Protein AF-A0A812IME9-F1 (afdb_monomer)

Secondary structure (DSSP, 8-state):
-EES-SEEEHHHHHHHH--EEETTEEEETTEEEPPPTTTB-TT-TTEEEHHHHHHHHT--EEEETTTTEEEEPPP-SS-BS-SSSBPPP-EEEBTT--EEEGGGGTT-HHHHHHHSSSS----EEEE-TTTHHHHHHHHHHH--SS-EEEETT-HHHHHHT--SSSEEEEE-TTSBEEEEEEE-PPPPPPGGGSPPP--S------HHHHHHHHHHHT----HHHHHHHHHHHHHHGGG-TTSPPHHHHHHHSPB--HHHHHHHHHHHHHHHHHHTT-HHHHHHHHHHHHHHHHHHHHS--

Organism: Symbiodinium pilosum (NCBI:txid2952)

InterPro domains:
  IPR036249 Thioredoxin-like superfamily [SSF52833] (74-179)

Solvent-accessible surface area (backbone atoms only — not comparable to full-atom values): 17128 Å² total; per-residue (Å²): 78,80,42,75,53,63,64,39,46,48,68,62,49,27,71,69,70,62,38,42,85,49,99,77,19,44,28,46,89,94,48,68,48,69,66,59,79,86,33,45,34,93,88,41,100,58,33,31,35,47,70,50,46,27,60,75,60,44,25,42,72,45,75,43,79,93,75,47,36,36,12,31,14,55,58,21,76,93,31,36,30,30,90,54,24,62,57,73,94,48,72,36,26,33,81,86,63,50,78,43,52,60,70,69,63,43,72,49,60,78,64,36,63,76,72,39,98,52,99,69,84,66,73,47,72,43,78,30,71,62,26,56,78,62,40,44,72,59,52,64,72,63,60,67,97,49,60,55,31,39,33,44,78,45,57,61,30,62,61,51,37,46,86,63,81,60,52,44,65,41,62,50,60,87,37,37,29,28,36,48,49,39,83,43,65,69,81,84,68,58,79,90,70,53,75,70,75,81,88,63,92,67,74,84,69,58,66,71,57,52,51,52,49,58,56,57,70,66,60,83,71,61,37,68,60,52,56,49,45,51,52,44,30,72,73,46,44,87,75,16,93,70,46,42,53,48,67,53,20,26,73,64,22,48,78,29,43,60,59,58,18,39,26,47,11,28,47,46,45,22,44,53,28,49,77,70,69,37,62,74,63,19,60,57,28,52,53,50,24,53,50,45,57,56,56,61,67,74,75,73,126

Radius of gyration: 21.38 Å; Cα contacts (8 Å, |Δi|>4): 451; chains: 1; bounding box: 61×43×55 Å

Nearest PDB structures (foldseek):
  4nmu-assembly2_B  TM=8.201E-01  e=1.180E-04  Bacillus anthracis
  2h1b-assembly2_B  TM=8.092E-01  e=1.254E-04  Bacillus subtilis
  3kcm-assembly1_A  TM=7.629E-01  e=1.601E-04  Geobacter metallireducens GS-15
  3gl3-assembly1_A  TM=8.084E-01  e=9.386E-04  Chlorobaculum tepidum TLS
  2ywi-assembly2_B  TM=5.483E-01  e=3.378E-03  Geobacillus kaustophilus HTA426

pLDDT: mean 78.46, std 15.58, range [27.47, 96.69]

Mean predicted aligned error: 11.71 Å

Structure (mmCIF, N/CA/C/O backbone):
data_AF-A0A812IME9-F1
#
_entry.id   AF-A0A812IME9-F1
#
loop_
_atom_site.group_PDB
_atom_site.id
_atom_site.type_symbol
_atom_site.label_atom_id
_atom_site.label_alt_id
_atom_site.label_comp_id
_atom_site.label_asym_id
_atom_site.label_entity_id
_atom_site.label_seq_id
_atom_site.pdbx_PDB_ins_code
_atom_site.Cartn_x
_atom_site.Cartn_y
_atom_site.Cartn_z
_atom_site.occupancy
_atom_site.B_iso_or_equiv
_atom_site.auth_seq_id
_atom_site.auth_comp_id
_atom_site.auth_asym_id
_atom_site.auth_atom_id
_atom_site.pdbx_PDB_model_num
ATOM 1 N N . MET A 1 1 ? -4.132 3.304 9.226 1.00 87.25 1 MET A N 1
ATOM 2 C CA . MET A 1 1 ? -5.504 3.863 9.149 1.00 87.25 1 MET A CA 1
ATOM 3 C C . MET A 1 1 ? -5.790 4.865 10.269 1.00 87.25 1 MET A C 1
ATOM 5 O O . MET A 1 1 ? -5.265 4.722 11.369 1.00 87.25 1 MET A O 1
ATOM 9 N N . LEU A 1 2 ? -6.651 5.855 10.005 1.00 90.12 2 LEU A N 1
ATOM 10 C CA . LEU A 1 2 ? -7.026 6.919 10.948 1.00 90.12 2 LEU A CA 1
ATOM 11 C C . LEU A 1 2 ? -8.545 6.967 11.192 1.00 90.12 2 LEU A C 1
ATOM 13 O O . LEU A 1 2 ? -9.329 6.944 10.232 1.00 90.12 2 LEU A O 1
ATOM 17 N N . PHE A 1 3 ? -8.928 7.119 12.462 1.00 92.56 3 PHE A N 1
ATOM 18 C CA . PHE A 1 3 ? -10.300 7.305 12.942 1.00 92.56 3 PHE A CA 1
ATOM 19 C C . PHE A 1 3 ? -10.433 8.577 13.795 1.00 92.56 3 PHE A C 1
ATOM 21 O O . PHE A 1 3 ? -9.458 9.072 14.366 1.00 92.56 3 PHE A O 1
ATOM 28 N N . LYS A 1 4 ? -11.662 9.104 13.880 1.00 92.19 4 LYS A N 1
ATOM 29 C CA . LYS A 1 4 ? -12.008 10.350 14.599 1.00 92.19 4 LYS A CA 1
ATOM 30 C C . LYS A 1 4 ? -12.869 10.124 15.851 1.00 92.19 4 LYS A C 1
ATOM 32 O O . LYS A 1 4 ? -13.409 11.075 16.408 1.00 92.19 4 LYS A O 1
ATOM 37 N N . SER A 1 5 ? -13.064 8.867 16.242 1.00 90.38 5 SER A N 1
ATOM 38 C CA . SER A 1 5 ? -13.898 8.458 17.373 1.00 90.38 5 SER A CA 1
ATOM 39 C C . SER A 1 5 ? -13.377 7.144 17.955 1.00 90.38 5 SER A C 1
ATOM 41 O O . SER A 1 5 ? -12.865 6.310 17.210 1.00 90.38 5 SER A O 1
ATOM 43 N N . ALA A 1 6 ? -13.537 6.958 19.268 1.00 89.50 6 ALA A N 1
ATOM 44 C CA . ALA A 1 6 ? -13.272 5.685 19.945 1.00 89.50 6 ALA A CA 1
ATOM 45 C C . ALA A 1 6 ? -14.324 4.615 19.615 1.00 89.50 6 ALA A C 1
ATOM 47 O O . ALA A 1 6 ? -14.014 3.430 19.641 1.00 89.50 6 ALA A O 1
ATOM 48 N N . SER A 1 7 ? -15.540 5.040 19.270 1.00 90.12 7 SER A N 1
ATOM 49 C CA . SER A 1 7 ? -16.634 4.170 18.841 1.00 90.12 7 SER A CA 1
ATOM 50 C C . SER A 1 7 ? -16.903 4.422 17.363 1.00 90.12 7 SER A C 1
ATOM 52 O O . SER A 1 7 ? -17.193 5.562 16.977 1.00 90.12 7 SER A O 1
ATOM 54 N N . VAL A 1 8 ? -16.750 3.396 16.527 1.00 91.06 8 VAL A N 1
ATOM 55 C CA . VAL A 1 8 ? -16.848 3.506 15.061 1.00 91.06 8 VAL A CA 1
ATOM 56 C C . VAL A 1 8 ? -17.862 2.515 14.514 1.00 91.06 8 VAL A C 1
ATOM 58 O O . VAL A 1 8 ? -18.129 1.482 15.127 1.00 91.06 8 VAL A O 1
ATOM 61 N N . SER A 1 9 ? -18.443 2.823 13.355 1.00 91.56 9 SER A N 1
ATOM 62 C CA . SER A 1 9 ? -19.324 1.862 12.685 1.00 91.56 9 SER A CA 1
ATOM 63 C C . SER A 1 9 ? -18.529 0.651 12.194 1.00 91.56 9 SER A C 1
ATOM 65 O O . SER A 1 9 ? -17.369 0.786 11.797 1.00 91.56 9 SER A O 1
ATOM 67 N N . ILE A 1 10 ? -19.168 -0.520 12.173 1.00 89.50 10 ILE A N 1
ATOM 68 C CA . ILE A 1 10 ? -18.577 -1.734 11.598 1.00 89.50 10 ILE A CA 1
ATOM 69 C C . ILE A 1 10 ? -18.156 -1.472 10.148 1.00 89.50 10 ILE A C 1
ATOM 71 O O . ILE A 1 10 ? -17.010 -1.726 9.804 1.00 89.50 10 ILE A O 1
ATOM 75 N N . ALA A 1 11 ? -19.026 -0.865 9.336 1.00 90.12 11 ALA A N 1
ATOM 76 C CA . ALA A 1 11 ? -18.740 -0.580 7.930 1.00 90.12 11 ALA A CA 1
ATOM 77 C C . ALA A 1 11 ? -17.480 0.285 7.734 1.00 90.12 11 ALA A C 1
ATOM 79 O O . ALA A 1 11 ? -16.645 -0.031 6.890 1.00 90.12 11 ALA A O 1
ATOM 80 N N . GLU A 1 12 ? -17.306 1.342 8.538 1.00 91.38 12 GLU A N 1
ATOM 81 C CA . GLU A 1 12 ? -16.100 2.181 8.485 1.00 91.38 12 GLU A CA 1
ATOM 82 C C . GLU A 1 12 ? -14.842 1.383 8.858 1.00 91.38 12 GLU A C 1
ATOM 84 O O . GLU A 1 12 ? -13.790 1.539 8.231 1.00 91.38 12 GLU A O 1
ATOM 89 N N . PHE A 1 13 ? -14.934 0.524 9.877 1.00 90.94 13 PHE A N 1
ATOM 90 C CA . PHE A 1 13 ? -13.819 -0.328 10.270 1.00 90.94 13 PHE A CA 1
ATOM 91 C C . PHE A 1 13 ? -13.472 -1.339 9.174 1.00 90.94 13 PHE A C 1
ATOM 93 O O . PHE A 1 13 ? -12.294 -1.510 8.860 1.00 90.94 13 PHE A O 1
ATOM 100 N N . GLU A 1 14 ? -14.466 -1.994 8.574 1.00 90.25 14 GLU A N 1
ATOM 101 C CA . GLU A 1 14 ? -14.260 -2.971 7.502 1.00 90.25 14 GLU A CA 1
ATOM 102 C C . GLU A 1 14 ? -13.611 -2.332 6.273 1.00 90.25 14 GLU A C 1
ATOM 104 O O . GLU A 1 14 ? -12.614 -2.842 5.757 1.00 90.25 14 GLU A O 1
ATOM 109 N N . GLU A 1 15 ? -14.118 -1.171 5.854 1.00 85.50 15 GLU A N 1
ATOM 110 C CA . GLU A 1 15 ? -13.595 -0.411 4.718 1.00 85.50 15 GLU A CA 1
ATOM 111 C C . GLU A 1 15 ? -12.115 -0.050 4.910 1.00 85.50 15 GLU A C 1
ATOM 113 O O . GLU A 1 15 ? -11.292 -0.252 4.013 1.00 85.50 15 GLU A O 1
ATOM 118 N N . LYS A 1 16 ? -11.756 0.455 6.096 1.00 86.19 16 LYS A N 1
ATOM 119 C CA . LYS A 1 16 ? -10.393 0.923 6.385 1.00 86.19 16 LYS A CA 1
ATOM 120 C C . LYS A 1 16 ? -9.413 -0.210 6.674 1.00 86.19 16 LYS A C 1
ATOM 122 O O . LYS A 1 16 ? -8.254 -0.115 6.281 1.00 86.19 16 LYS A O 1
ATOM 127 N N . SER A 1 17 ? -9.849 -1.258 7.370 1.00 84.56 17 SER A N 1
ATOM 128 C CA . SER A 1 17 ? -8.965 -2.327 7.862 1.00 84.56 17 SER A CA 1
ATOM 129 C C . SER A 1 17 ? -8.875 -3.536 6.922 1.00 84.56 17 SER A C 1
ATOM 131 O O . SER A 1 17 ? -7.917 -4.316 6.985 1.00 84.56 17 SER A O 1
ATOM 133 N N . GLY A 1 18 ? -9.876 -3.717 6.054 1.00 83.00 18 GLY A N 1
ATOM 134 C CA . GLY A 1 18 ? -10.043 -4.906 5.220 1.00 83.00 18 GLY A CA 1
ATOM 135 C C . GLY A 1 18 ? -10.449 -6.169 5.988 1.00 83.00 18 GLY A C 1
ATOM 136 O O . GLY A 1 18 ? -10.491 -7.243 5.389 1.00 83.00 18 GLY A O 1
ATOM 137 N N . TRP A 1 19 ? -10.714 -6.070 7.293 1.00 86.69 19 TRP A N 1
ATOM 138 C CA . TRP A 1 19 ? -11.375 -7.126 8.055 1.00 86.69 19 TRP A CA 1
ATOM 139 C C . TRP A 1 19 ? -12.874 -7.088 7.775 1.00 86.69 19 TRP A C 1
ATOM 141 O O . TRP A 1 19 ? -13.435 -6.017 7.608 1.00 86.69 19 TRP A O 1
ATOM 151 N N . ALA A 1 20 ? -13.519 -8.245 7.740 1.00 88.19 20 ALA A N 1
ATOM 152 C CA . ALA A 1 20 ? -14.960 -8.385 7.591 1.00 88.19 20 ALA A CA 1
ATOM 153 C C . ALA A 1 20 ? -15.541 -9.059 8.835 1.00 88.19 20 ALA A C 1
ATOM 155 O O . ALA A 1 20 ? -15.060 -10.116 9.251 1.00 88.19 20 ALA A O 1
ATOM 156 N N . PHE A 1 21 ? -16.582 -8.482 9.418 1.00 87.19 21 PHE A N 1
ATOM 157 C CA . PHE A 1 21 ? -17.310 -9.056 10.538 1.00 87.19 21 PHE A CA 1
ATOM 158 C C . PHE A 1 21 ? -18.281 -10.121 10.030 1.00 87.19 21 PHE A C 1
ATOM 160 O O . PHE A 1 21 ? -19.154 -9.878 9.198 1.00 87.19 21 PHE A O 1
ATOM 167 N N . LYS A 1 22 ? -18.125 -11.334 10.554 1.00 83.62 22 LYS A N 1
ATOM 168 C CA . LYS A 1 22 ? -18.955 -12.503 10.263 1.00 83.62 22 LYS A CA 1
ATOM 169 C C . LYS A 1 22 ? -19.461 -13.121 11.573 1.00 83.62 22 LYS A C 1
ATOM 171 O O . LYS A 1 22 ? -18.921 -12.819 12.637 1.00 83.62 22 LYS A O 1
ATOM 176 N N . PRO A 1 23 ? -20.480 -14.000 11.537 1.00 79.62 23 PRO A N 1
ATOM 177 C CA . PRO A 1 23 ? -20.991 -14.656 12.744 1.00 79.62 23 PRO A CA 1
ATOM 178 C C . PRO A 1 23 ? -19.921 -15.394 13.564 1.00 79.62 23 PRO A C 1
ATOM 180 O O . PRO A 1 23 ? -20.015 -15.464 14.785 1.00 79.62 23 PRO A O 1
ATOM 183 N N . GLU A 1 24 ? -18.908 -15.943 12.898 1.00 78.31 24 GLU A N 1
ATOM 184 C CA . GLU A 1 24 ? -17.780 -16.650 13.506 1.00 78.31 24 GLU A CA 1
ATOM 185 C C . GLU A 1 24 ? -16.690 -15.733 14.098 1.00 78.31 24 GLU A C 1
ATOM 187 O O . GLU A 1 24 ? -15.816 -16.223 14.814 1.00 78.31 24 GLU A O 1
ATOM 192 N N . GLY A 1 25 ? -16.730 -14.423 13.828 1.00 85.25 25 GLY A N 1
ATOM 193 C CA . GLY A 1 25 ? -15.738 -13.447 14.283 1.00 85.25 25 GLY A CA 1
ATOM 194 C C . GLY A 1 25 ? -15.360 -12.424 13.211 1.00 85.25 25 GLY A C 1
ATOM 195 O O . GLY A 1 25 ? -16.061 -12.248 12.218 1.00 85.25 25 GLY A O 1
ATOM 196 N N . ALA A 1 26 ? -14.230 -11.748 13.396 1.00 86.31 26 ALA A N 1
ATOM 197 C CA . ALA A 1 26 ? -13.656 -10.880 12.371 1.00 86.31 26 ALA A CA 1
ATOM 198 C C . ALA A 1 26 ? -12.715 -11.693 11.478 1.00 86.31 26 ALA A C 1
ATOM 200 O O . ALA A 1 26 ? -11.848 -12.410 11.973 1.00 86.31 26 ALA A O 1
ATOM 201 N N . CYS A 1 27 ? -12.875 -11.577 10.163 1.00 82.62 27 CYS A N 1
ATOM 202 C CA . CYS A 1 27 ? -12.159 -12.377 9.178 1.00 82.62 27 CYS A CA 1
ATOM 203 C C . CYS A 1 27 ? -11.417 -11.522 8.148 1.00 82.62 27 CYS A C 1
ATOM 205 O O . CYS A 1 27 ? -11.951 -10.529 7.662 1.00 82.62 27 CYS A O 1
ATOM 207 N N . LYS A 1 28 ? -10.223 -11.956 7.742 1.00 75.94 28 LYS A N 1
ATOM 208 C CA . LYS A 1 28 ? -9.432 -11.364 6.656 1.00 75.94 28 LYS A CA 1
ATOM 209 C C . LYS A 1 28 ? -8.765 -12.484 5.858 1.00 75.94 28 LYS A C 1
ATOM 211 O O . LYS A 1 28 ? -7.869 -13.166 6.353 1.00 75.94 28 LYS A O 1
ATOM 216 N N . GLY A 1 29 ? -9.236 -12.703 4.629 1.00 73.44 29 GLY A N 1
ATOM 217 C CA . GLY A 1 29 ? -8.876 -13.894 3.851 1.00 73.44 29 GLY A CA 1
ATOM 218 C C . GLY A 1 29 ? -9.325 -15.176 4.562 1.00 73.44 29 GLY A C 1
ATOM 219 O O . GLY A 1 29 ? -10.482 -15.275 4.971 1.00 73.44 29 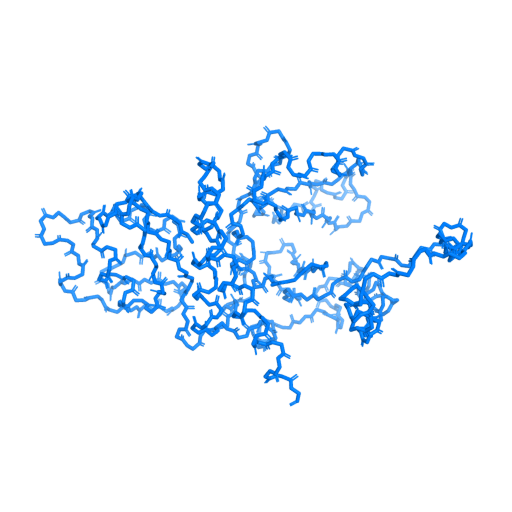GLY A O 1
ATOM 220 N N . ASP A 1 30 ? -8.396 -16.116 4.745 1.00 69.56 30 ASP A N 1
ATOM 221 C CA . ASP A 1 30 ? -8.636 -17.401 5.424 1.00 69.56 30 ASP A CA 1
ATOM 222 C C . ASP A 1 30 ? -8.485 -17.331 6.955 1.00 69.56 30 ASP A C 1
ATOM 224 O O . ASP A 1 30 ? -8.733 -18.312 7.659 1.00 69.56 30 ASP A O 1
ATOM 228 N N . VAL A 1 31 ? -8.067 -16.181 7.494 1.00 73.94 31 VAL A N 1
ATOM 229 C CA . VAL A 1 31 ? -7.899 -15.978 8.936 1.00 73.94 31 VAL A CA 1
ATOM 230 C C . VAL A 1 31 ? -9.188 -15.418 9.519 1.00 73.94 31 VAL A C 1
ATOM 232 O O . VAL A 1 31 ? -9.653 -14.368 9.085 1.00 73.94 31 VAL A O 1
ATOM 235 N N . CYS A 1 32 ? -9.731 -16.081 10.539 1.00 80.81 32 CYS A N 1
ATOM 236 C CA . CYS A 1 32 ? -10.862 -15.590 11.323 1.00 80.81 32 CYS A CA 1
ATOM 237 C C . CYS A 1 32 ? -10.516 -15.613 12.814 1.00 80.81 32 CYS A C 1
ATOM 239 O O . CYS A 1 32 ? -10.125 -16.651 13.350 1.00 80.81 32 CYS A O 1
ATOM 241 N N . ILE A 1 33 ? -10.671 -14.466 13.473 1.00 82.50 33 ILE A N 1
ATOM 242 C CA . ILE A 1 33 ? -10.447 -14.280 14.905 1.00 82.50 33 ILE A CA 1
ATOM 243 C C . ILE A 1 33 ? -11.817 -14.201 15.592 1.00 82.50 33 ILE A C 1
ATOM 245 O O . ILE A 1 33 ? -12.565 -13.249 15.348 1.00 82.50 33 ILE A O 1
ATOM 249 N N . PRO A 1 34 ? -12.166 -15.181 16.446 1.00 81.81 34 PRO A N 1
ATOM 250 C CA . PRO A 1 34 ? -13.391 -15.129 17.233 1.00 81.81 34 PRO A CA 1
ATOM 251 C C . PRO A 1 34 ? -13.397 -13.903 18.147 1.00 81.81 34 PRO A C 1
ATOM 253 O O . PRO A 1 34 ? -12.450 -13.682 18.900 1.00 81.81 34 PRO A O 1
ATOM 256 N N . LEU A 1 35 ? -14.477 -13.125 18.099 1.00 80.31 35 LEU A N 1
ATOM 257 C CA . LEU A 1 35 ? -14.657 -11.953 18.953 1.00 80.31 35 LEU A CA 1
ATOM 258 C C . LEU A 1 35 ? -15.512 -12.318 20.167 1.00 80.31 35 LEU A C 1
ATOM 260 O O . LEU A 1 35 ? -16.507 -13.036 20.041 1.00 80.31 35 LEU A O 1
ATOM 264 N N . SER A 1 36 ? -15.141 -11.828 21.351 1.00 71.00 36 SER A N 1
ATOM 265 C CA . SER A 1 36 ? -16.011 -11.923 22.524 1.00 71.00 36 SER A CA 1
ATOM 266 C C . SER A 1 36 ? -17.172 -10.933 22.402 1.00 71.00 36 SER A C 1
ATOM 268 O O . SER A 1 36 ? -17.072 -9.911 21.723 1.00 71.00 36 SER A O 1
ATOM 270 N N . ALA A 1 37 ? -18.281 -11.225 23.088 1.00 64.19 37 ALA A N 1
ATOM 271 C CA . ALA A 1 37 ? -19.457 -10.352 23.107 1.00 64.19 37 ALA A CA 1
ATOM 272 C C . ALA A 1 37 ? -19.142 -8.928 23.608 1.00 64.19 37 ALA A C 1
ATOM 274 O O . ALA A 1 37 ? -19.854 -7.998 23.254 1.00 64.19 37 ALA A O 1
ATOM 275 N N . ASP A 1 38 ? -18.057 -8.765 24.369 1.00 63.22 38 ASP A N 1
ATOM 276 C CA . ASP A 1 38 ? -17.607 -7.490 24.935 1.00 63.22 38 ASP A CA 1
ATOM 277 C C . ASP A 1 38 ? -16.930 -6.562 23.903 1.00 63.22 38 ASP A C 1
ATOM 279 O O . ASP A 1 38 ? -16.709 -5.389 24.189 1.00 63.22 38 ASP A O 1
ATOM 283 N N . VAL A 1 39 ? -16.569 -7.075 22.716 1.00 62.62 39 VAL A N 1
ATOM 284 C CA . VAL A 1 39 ? -15.919 -6.300 21.635 1.00 62.62 39 VAL A CA 1
ATOM 285 C C . VAL A 1 39 ? -16.944 -5.611 20.727 1.00 62.62 39 VAL A C 1
ATOM 287 O O . VAL A 1 39 ? -16.674 -4.545 20.171 1.00 62.62 39 VAL A O 1
ATOM 290 N N . LEU A 1 40 ? -18.129 -6.205 20.577 1.00 63.69 40 LEU A N 1
ATOM 291 C CA . LEU A 1 40 ? -19.259 -5.565 19.910 1.00 63.69 40 LEU A CA 1
ATOM 292 C C . LEU A 1 40 ? -19.846 -4.557 20.898 1.00 63.69 40 LEU A C 1
ATOM 294 O O . LEU A 1 40 ? -20.128 -4.929 22.036 1.00 63.69 40 LEU A O 1
ATOM 298 N N . ALA A 1 41 ? -19.987 -3.286 20.504 1.00 56.84 41 ALA A N 1
ATOM 299 C CA . ALA A 1 41 ? -20.450 -2.255 21.428 1.00 56.84 41 ALA A CA 1
ATOM 300 C C . ALA A 1 41 ? -21.783 -2.700 22.054 1.00 56.84 41 ALA A C 1
ATOM 302 O O . ALA A 1 41 ? -22.755 -2.951 21.339 1.00 56.84 41 ALA A O 1
ATOM 303 N N . ALA A 1 42 ? -21.810 -2.816 23.387 1.00 49.59 42 ALA A N 1
ATOM 304 C CA . ALA A 1 42 ? -22.905 -3.423 24.154 1.00 49.59 42 ALA A CA 1
ATOM 305 C C . ALA A 1 42 ? -24.286 -2.783 23.895 1.00 49.59 42 ALA A C 1
ATOM 307 O O . ALA A 1 42 ? -25.321 -3.385 24.189 1.00 49.59 42 ALA A O 1
ATOM 308 N N . ASP A 1 43 ? -24.291 -1.589 23.298 1.00 52.94 43 ASP A N 1
ATOM 309 C CA . ASP A 1 43 ? -25.445 -0.711 23.187 1.00 52.94 43 ASP A CA 1
ATOM 310 C C . ASP A 1 43 ? -25.958 -0.572 21.738 1.00 52.94 43 ASP A C 1
ATOM 312 O O . ASP A 1 43 ? -27.048 -0.036 21.532 1.00 52.94 43 ASP A O 1
ATOM 316 N N . ASN A 1 44 ? -25.214 -1.051 20.724 1.00 53.94 44 ASN A N 1
ATOM 317 C CA . ASN A 1 44 ? -25.617 -0.952 19.316 1.00 53.94 44 ASN A CA 1
ATOM 318 C C . ASN A 1 44 ? -24.908 -2.005 18.439 1.00 53.94 44 ASN A C 1
ATOM 320 O O . ASN A 1 44 ? -23.690 -1.980 18.285 1.00 53.94 44 ASN A O 1
ATOM 324 N N . ALA A 1 45 ? -25.673 -2.898 17.800 1.00 66.06 45 ALA A N 1
ATOM 325 C CA . ALA A 1 45 ? -25.154 -4.020 16.998 1.00 66.06 45 ALA A CA 1
ATOM 326 C C . ALA A 1 45 ? -24.404 -3.617 15.703 1.00 66.06 45 ALA A C 1
ATOM 328 O O . ALA A 1 45 ? -23.992 -4.487 14.940 1.00 66.06 45 ALA A O 1
ATOM 329 N N . GLU A 1 46 ? -24.242 -2.317 15.441 1.00 79.62 46 GLU A N 1
ATOM 330 C CA . GLU A 1 46 ? -23.636 -1.760 14.222 1.00 79.62 46 GLU A CA 1
ATOM 331 C C . GLU A 1 46 ? -22.329 -0.991 14.489 1.00 79.62 46 GLU A C 1
ATOM 333 O O . GLU A 1 46 ? -21.713 -0.472 13.555 1.00 79.62 46 GLU A O 1
ATOM 338 N N . THR A 1 47 ? -21.891 -0.904 15.749 1.00 85.94 47 THR A N 1
ATOM 339 C CA . THR A 1 47 ? -20.685 -0.167 16.157 1.00 85.94 47 THR A CA 1
ATOM 340 C C . THR A 1 47 ? -19.736 -1.034 16.978 1.00 85.94 47 THR A C 1
ATOM 342 O O . THR A 1 47 ? -20.158 -1.968 17.660 1.00 85.94 47 THR A O 1
ATOM 345 N N . VAL A 1 48 ? -18.447 -0.703 16.939 1.00 88.00 48 VAL A N 1
ATOM 346 C CA . VAL A 1 48 ? -17.388 -1.380 17.695 1.00 88.00 48 VAL A CA 1
ATOM 347 C C . VAL A 1 48 ? -16.544 -0.375 18.464 1.00 88.00 48 VAL A C 1
ATOM 349 O O . VAL A 1 48 ? -16.257 0.720 17.972 1.00 88.00 48 VAL A O 1
ATOM 352 N N . GLU A 1 49 ? -16.120 -0.771 19.663 1.00 89.94 49 GLU A N 1
ATOM 353 C CA . GLU A 1 49 ? -15.143 -0.010 20.438 1.00 89.94 49 GLU A CA 1
ATOM 354 C C . GLU A 1 49 ? -13.744 -0.266 19.884 1.00 89.94 49 GLU A C 1
ATOM 356 O O . GLU A 1 49 ? -13.241 -1.395 19.889 1.00 89.94 49 GLU A O 1
ATOM 361 N N . LEU A 1 50 ? -13.108 0.801 19.400 1.00 90.44 50 LEU A N 1
ATOM 362 C CA . LEU A 1 50 ? -11.870 0.729 18.635 1.00 90.44 50 LEU A CA 1
ATOM 363 C C . LEU A 1 50 ? -10.733 0.117 19.459 1.00 90.44 50 LEU A C 1
ATOM 365 O O . LEU A 1 50 ? -9.969 -0.689 18.937 1.00 90.44 50 LEU A O 1
AT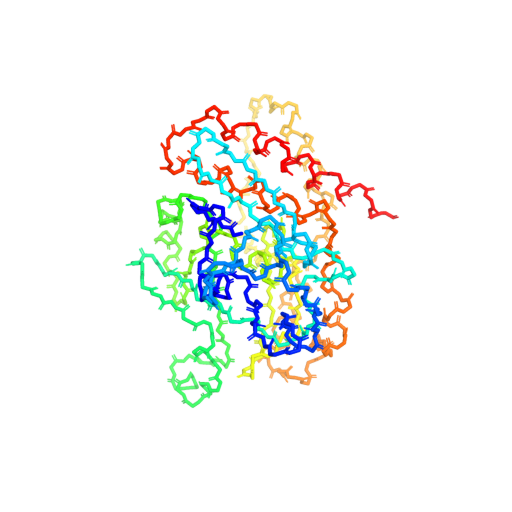OM 369 N N . ALA A 1 51 ? -10.647 0.428 20.756 1.00 89.56 51 ALA A N 1
ATOM 370 C CA . ALA A 1 51 ? -9.639 -0.154 21.644 1.00 89.56 51 ALA A CA 1
ATOM 371 C C . ALA A 1 51 ? -9.791 -1.679 21.771 1.00 89.56 51 ALA A C 1
ATOM 373 O O . ALA A 1 51 ? -8.812 -2.411 21.655 1.00 89.56 51 ALA A O 1
ATOM 374 N N . SER A 1 52 ? -11.024 -2.159 21.937 1.00 88.31 52 SER A N 1
ATOM 375 C CA . SER A 1 52 ? -11.316 -3.580 22.130 1.00 88.31 52 SER A CA 1
ATOM 376 C C . SER A 1 52 ? -11.080 -4.389 20.858 1.00 88.31 52 SER A C 1
ATOM 378 O O . SER A 1 52 ? -10.466 -5.455 20.905 1.00 88.31 52 SER A O 1
ATOM 380 N N . ILE A 1 53 ? -11.529 -3.883 19.703 1.00 88.81 53 ILE A N 1
ATOM 381 C CA . ILE A 1 53 ? -11.331 -4.591 18.434 1.00 88.81 53 ILE A CA 1
ATOM 382 C C . ILE A 1 53 ? -9.863 -4.576 18.000 1.00 88.81 53 ILE A C 1
ATOM 384 O O . ILE A 1 53 ? -9.364 -5.579 17.495 1.00 88.81 53 ILE A O 1
ATOM 388 N N . THR A 1 54 ? -9.140 -3.474 18.220 1.00 90.06 54 THR A N 1
ATOM 389 C CA . THR A 1 54 ? -7.724 -3.399 17.837 1.00 90.06 54 THR A CA 1
ATOM 390 C C . THR A 1 54 ? -6.855 -4.311 18.691 1.00 90.06 54 THR A C 1
ATOM 392 O O . THR A 1 54 ? -6.002 -5.010 18.146 1.00 90.06 54 THR A O 1
ATOM 395 N N . GLU A 1 55 ? -7.134 -4.412 19.992 1.00 88.00 55 GLU A N 1
ATOM 396 C CA . GLU A 1 55 ? -6.487 -5.387 20.872 1.00 88.00 55 GLU A CA 1
ATOM 397 C C . GLU A 1 55 ? -6.769 -6.830 20.427 1.00 88.00 55 GLU A C 1
ATOM 399 O O . GLU A 1 55 ? -5.832 -7.613 20.256 1.00 88.00 55 GLU A O 1
ATOM 404 N N . ALA A 1 56 ? -8.036 -7.171 20.159 1.00 86.19 56 ALA A N 1
ATOM 405 C CA . ALA A 1 56 ? -8.431 -8.519 19.743 1.00 86.19 56 ALA A CA 1
ATOM 406 C C . ALA A 1 56 ? -7.763 -8.964 18.430 1.00 86.19 56 ALA A C 1
ATOM 408 O O . ALA A 1 56 ? -7.411 -10.134 18.276 1.00 86.19 56 ALA A O 1
ATOM 409 N N . LEU A 1 57 ? -7.570 -8.034 17.491 1.00 86.12 57 LEU A N 1
ATOM 410 C CA . LEU A 1 57 ? -6.973 -8.304 16.180 1.00 86.12 57 LEU A CA 1
ATOM 411 C C . LEU A 1 57 ? -5.446 -8.125 16.146 1.00 86.12 57 LEU A C 1
ATOM 413 O O . LEU A 1 57 ? -4.822 -8.374 15.113 1.00 86.12 57 LEU A O 1
ATOM 417 N N . GLY A 1 58 ? -4.824 -7.695 17.249 1.00 84.81 58 GLY A N 1
ATOM 418 C CA . GLY A 1 58 ? -3.386 -7.416 17.292 1.00 84.81 58 GLY A CA 1
ATOM 419 C C . GLY A 1 58 ? -2.968 -6.227 16.417 1.00 84.81 58 GLY A C 1
ATOM 420 O O . GLY A 1 58 ? -1.878 -6.238 15.831 1.00 84.81 58 GLY A O 1
ATOM 421 N N . LEU A 1 59 ? -3.848 -5.229 16.312 1.00 88.00 59 LEU A N 1
ATOM 422 C CA . LEU A 1 59 ? -3.642 -3.966 15.612 1.00 88.00 59 LEU A CA 1
ATOM 423 C C . LEU A 1 59 ? -3.096 -2.927 16.609 1.00 88.00 59 LEU A C 1
ATOM 425 O O . LEU A 1 59 ? -3.794 -2.572 17.559 1.00 88.00 59 LEU A O 1
ATOM 429 N N . PRO A 1 60 ? -1.864 -2.415 16.449 1.00 89.38 60 PRO A N 1
ATOM 430 C CA . PRO A 1 60 ? -1.352 -1.381 17.340 1.00 89.38 60 PRO A CA 1
ATOM 431 C C . PRO A 1 60 ? -2.123 -0.075 17.136 1.00 89.38 60 PRO A C 1
ATOM 433 O O . PRO A 1 60 ? -2.314 0.365 16.005 1.00 89.38 60 PRO A O 1
ATOM 436 N N . MET A 1 61 ? -2.518 0.577 18.228 1.00 91.50 61 MET A N 1
ATOM 437 C CA . MET A 1 61 ? -3.249 1.842 18.195 1.00 91.50 61 MET A CA 1
ATOM 438 C C . MET A 1 61 ? -2.508 2.931 18.975 1.00 91.50 61 MET A C 1
ATOM 440 O O . MET A 1 61 ? -2.002 2.704 20.072 1.00 91.50 61 MET A O 1
ATOM 444 N N . LEU A 1 62 ? -2.487 4.134 18.409 1.00 91.62 62 LEU A N 1
ATOM 445 C CA . LEU A 1 62 ? -2.067 5.375 19.044 1.00 91.62 62 LEU A CA 1
ATOM 446 C C . LEU A 1 62 ? -3.272 6.296 19.189 1.00 91.62 62 LEU A C 1
ATOM 448 O O . LEU A 1 62 ? -4.087 6.409 18.273 1.00 91.62 62 LEU A O 1
ATOM 452 N N . VAL A 1 63 ? -3.339 6.995 20.315 1.00 91.31 63 VAL A N 1
ATOM 453 C CA . VAL A 1 63 ? -4.395 7.966 20.596 1.00 91.31 63 VAL A CA 1
ATOM 454 C C . VAL A 1 63 ? -3.759 9.333 20.800 1.00 91.31 63 VAL A C 1
ATOM 456 O O . VAL A 1 63 ? -2.847 9.485 21.613 1.00 91.31 63 VAL A O 1
ATOM 459 N N . ASP A 1 64 ? -4.251 10.328 20.070 1.00 88.06 64 ASP A N 1
ATOM 460 C CA . ASP A 1 64 ? -4.007 11.737 20.354 1.00 88.06 64 ASP A CA 1
ATOM 461 C C . ASP A 1 64 ? -5.277 12.345 20.947 1.00 88.06 64 ASP A C 1
ATOM 463 O O . ASP A 1 64 ? -6.149 12.857 20.239 1.00 88.06 64 ASP A O 1
ATOM 467 N N . GLU A 1 65 ? -5.383 12.262 22.272 1.00 85.81 65 GLU A N 1
ATOM 468 C CA . GLU A 1 65 ? -6.541 12.745 23.031 1.00 85.81 65 GLU A CA 1
ATOM 469 C C . GLU A 1 65 ? -6.789 14.245 22.831 1.00 85.81 65 GLU A C 1
ATOM 471 O O . GLU A 1 65 ? -7.937 14.686 22.853 1.00 85.81 65 GLU A O 1
ATOM 476 N N . ASN A 1 66 ? -5.736 15.032 22.582 1.00 84.00 66 ASN A N 1
ATOM 477 C CA . ASN A 1 66 ? -5.860 16.481 22.409 1.00 84.00 66 ASN A CA 1
ATOM 478 C C . ASN A 1 66 ? -6.642 16.847 21.143 1.00 84.00 66 ASN A C 1
ATOM 480 O O . ASN A 1 66 ? -7.260 17.910 21.086 1.00 84.00 66 ASN A O 1
ATOM 484 N N . HIS A 1 67 ? -6.602 15.975 20.134 1.00 85.44 67 HIS A N 1
ATOM 485 C CA . HIS A 1 67 ? -7.223 16.204 18.832 1.00 85.44 67 HIS A CA 1
ATOM 486 C C . HIS A 1 67 ? -8.299 15.162 18.492 1.00 85.44 67 HIS A C 1
ATOM 488 O O . HIS A 1 67 ? -8.887 15.235 17.414 1.00 85.44 67 HIS A O 1
ATOM 494 N N . GLY A 1 68 ? -8.579 14.215 19.397 1.00 88.69 68 GLY A N 1
ATOM 495 C CA . GLY A 1 68 ? -9.571 13.156 19.194 1.00 88.69 68 GLY A CA 1
ATOM 496 C C . GLY A 1 68 ? -9.228 12.221 18.032 1.00 88.69 68 GLY A C 1
ATOM 497 O O . GLY A 1 68 ? -10.124 11.791 17.306 1.00 88.69 68 GLY A O 1
ATOM 498 N N . LEU A 1 69 ? -7.937 11.952 17.812 1.00 91.81 69 LEU A N 1
ATOM 499 C CA . LEU A 1 69 ? -7.463 11.114 16.710 1.00 91.81 69 LEU A CA 1
ATOM 500 C C . LEU A 1 69 ? -7.001 9.750 17.211 1.00 91.81 69 LEU A C 1
ATOM 502 O O . LEU A 1 69 ? -6.290 9.649 18.210 1.00 91.81 69 LEU A O 1
ATOM 506 N N . TYR A 1 70 ? -7.359 8.713 16.460 1.00 93.62 70 TYR A N 1
ATOM 507 C CA . TYR A 1 70 ? -6.992 7.329 16.736 1.00 93.62 70 TYR A CA 1
ATOM 508 C C . TYR A 1 70 ? -6.314 6.769 15.490 1.00 93.62 70 TYR A C 1
ATOM 510 O O . TYR A 1 70 ? -6.960 6.553 14.462 1.00 93.62 70 TYR A O 1
ATOM 518 N N . ALA A 1 71 ? -4.999 6.586 15.556 1.00 92.38 71 ALA A N 1
ATOM 519 C CA . ALA A 1 71 ? -4.227 6.014 14.464 1.00 92.38 71 ALA A CA 1
ATOM 520 C C . ALA A 1 71 ? -3.960 4.544 14.755 1.00 92.38 71 ALA A C 1
ATOM 522 O O . ALA A 1 71 ? -3.377 4.201 15.780 1.00 92.38 71 ALA A O 1
ATOM 523 N N . VAL A 1 72 ? -4.391 3.679 13.849 1.00 90.50 72 VAL A N 1
ATOM 524 C CA . VAL A 1 72 ? -4.272 2.232 13.981 1.00 90.50 72 VAL A CA 1
ATOM 525 C C . VAL A 1 72 ? -3.355 1.715 12.879 1.00 90.50 72 VAL A C 1
ATOM 527 O O . VAL A 1 72 ? -3.531 2.041 11.701 1.00 90.50 72 VAL A O 1
ATOM 530 N N . GLY A 1 73 ? -2.352 0.942 13.273 1.00 86.31 73 GLY A N 1
ATOM 531 C CA . GLY A 1 73 ? -1.442 0.243 12.378 1.00 86.31 73 GLY A CA 1
ATOM 532 C C . GLY A 1 73 ? -1.980 -1.131 11.965 1.00 86.31 73 GLY A C 1
ATOM 533 O O . GLY A 1 73 ? -2.919 -1.636 12.582 1.00 86.31 73 GLY A O 1
ATOM 534 N N . PRO A 1 74 ? -1.394 -1.749 10.928 1.00 81.94 74 PRO A N 1
ATOM 535 C CA . PRO A 1 74 ? -1.810 -3.062 10.437 1.00 81.94 74 PRO A CA 1
ATOM 536 C C . PRO A 1 74 ? -1.512 -4.184 11.444 1.00 81.94 74 PRO A C 1
ATOM 538 O O . PRO A 1 74 ? -0.739 -4.012 12.384 1.00 81.94 74 PRO A O 1
ATOM 541 N N . GLU A 1 75 ? -2.115 -5.358 11.255 1.00 81.31 75 GLU A N 1
ATOM 542 C CA . GLU A 1 75 ? -1.949 -6.488 12.176 1.00 81.31 75 GLU A CA 1
ATOM 543 C C . GLU A 1 75 ? -0.520 -7.048 12.161 1.00 81.31 75 GLU A C 1
ATOM 545 O O . GLU A 1 75 ? 0.115 -7.144 11.110 1.00 81.31 75 GLU A O 1
ATOM 550 N N . SER A 1 76 ? -0.013 -7.454 13.329 1.00 69.88 76 SER A N 1
ATOM 551 C CA . SER A 1 76 ? 1.387 -7.891 13.491 1.00 69.88 76 SER A CA 1
ATOM 552 C C . SER A 1 76 ? 1.577 -9.353 13.917 1.00 69.88 76 SER A C 1
ATOM 554 O O . SER A 1 76 ? 2.708 -9.842 13.973 1.00 69.88 76 SER A O 1
ATOM 556 N N . ILE A 1 77 ? 0.501 -10.087 14.220 1.00 55.06 77 ILE A N 1
ATOM 557 C CA . ILE A 1 77 ? 0.602 -11.452 14.761 1.00 55.06 77 ILE A CA 1
ATOM 558 C C . ILE A 1 77 ? 0.942 -12.441 13.639 1.00 55.06 77 ILE A C 1
ATOM 560 O O . ILE A 1 77 ? 0.096 -12.776 12.816 1.00 55.06 77 ILE A O 1
ATOM 564 N N . GLY A 1 78 ? 2.196 -12.911 13.609 1.00 54.34 78 GLY A N 1
ATOM 565 C CA . GLY A 1 78 ? 2.677 -13.922 12.651 1.00 54.34 78 GLY A CA 1
ATOM 566 C C . GLY A 1 78 ? 2.639 -13.480 11.183 1.00 54.34 78 GLY A C 1
ATOM 567 O O . GLY A 1 78 ? 2.847 -14.299 10.288 1.00 54.34 78 GLY A O 1
ATOM 568 N N . ALA A 1 79 ? 2.365 -12.198 10.936 1.00 62.94 79 ALA A N 1
ATOM 569 C CA . ALA A 1 79 ? 2.021 -11.682 9.628 1.00 62.94 79 ALA A CA 1
ATOM 570 C C . ALA A 1 79 ? 3.268 -11.306 8.823 1.00 62.94 79 ALA A C 1
ATOM 572 O O . ALA A 1 79 ? 4.270 -10.789 9.329 1.00 62.94 79 ALA A O 1
ATOM 573 N N . ARG A 1 80 ? 3.189 -11.544 7.520 1.00 72.19 80 ARG A N 1
ATOM 574 C CA . ARG A 1 80 ? 4.054 -10.897 6.537 1.00 72.19 80 ARG A CA 1
ATOM 575 C C . ARG A 1 80 ? 3.267 -9.774 5.881 1.00 72.19 80 ARG A C 1
ATOM 577 O O . ARG A 1 80 ? 2.058 -9.659 6.075 1.00 72.19 80 ARG A O 1
ATOM 584 N N . ALA A 1 81 ? 3.950 -8.941 5.106 1.00 78.06 81 ALA A N 1
ATOM 585 C CA . ALA A 1 81 ? 3.302 -7.863 4.383 1.00 78.06 81 ALA A CA 1
ATOM 586 C C . ALA A 1 81 ? 2.145 -8.378 3.509 1.00 78.06 81 ALA A C 1
ATOM 588 O O . ALA A 1 81 ? 1.081 -7.760 3.476 1.00 78.06 81 ALA A O 1
ATOM 589 N N . LEU A 1 82 ? 2.357 -9.541 2.883 1.00 82.50 82 LEU A N 1
ATOM 590 C CA . LEU A 1 82 ? 1.378 -10.278 2.097 1.00 82.50 82 LEU A CA 1
ATOM 591 C C . LEU A 1 82 ? 1.065 -11.618 2.775 1.00 82.50 82 LEU A C 1
ATOM 593 O O . LEU A 1 82 ? 1.978 -12.326 3.195 1.00 82.50 82 LEU A O 1
ATOM 597 N N . VAL A 1 83 ? -0.216 -11.976 2.845 1.00 80.75 83 VAL A N 1
ATOM 598 C CA . VAL A 1 83 ? -0.693 -13.289 3.336 1.00 80.75 83 VAL A CA 1
ATOM 599 C C . VAL A 1 83 ? -1.151 -14.215 2.203 1.00 80.75 83 VAL A C 1
ATOM 601 O O . VAL A 1 83 ? -1.273 -15.416 2.400 1.00 80.75 83 VAL A O 1
ATOM 604 N N . THR A 1 84 ? -1.359 -13.651 1.015 1.00 86.12 84 THR A N 1
ATOM 605 C CA . THR A 1 84 ? -1.634 -14.321 -0.262 1.00 86.12 84 THR A CA 1
ATOM 606 C C . THR A 1 84 ? -0.836 -13.601 -1.352 1.00 86.12 84 THR A C 1
ATOM 608 O O . THR A 1 84 ? -0.400 -12.464 -1.153 1.00 86.12 84 THR A O 1
ATOM 611 N N . ALA A 1 85 ? -0.637 -14.250 -2.497 1.00 90.56 85 ALA A N 1
ATOM 612 C CA . ALA A 1 85 ? -0.114 -13.595 -3.689 1.00 90.56 85 ALA A CA 1
ATOM 613 C C . ALA A 1 85 ? -1.182 -12.789 -4.441 1.00 90.56 85 ALA A C 1
ATOM 615 O O . ALA A 1 85 ? -0.830 -12.024 -5.328 1.00 90.56 85 ALA A O 1
ATOM 616 N N . ASP A 1 86 ? -2.467 -12.900 -4.103 1.00 90.56 86 ASP A N 1
ATOM 617 C CA . ASP A 1 86 ? -3.491 -12.057 -4.721 1.00 90.56 86 ASP A CA 1
ATOM 618 C C . ASP A 1 86 ? -3.243 -10.585 -4.385 1.00 90.56 86 ASP A C 1
ATOM 620 O O . ASP A 1 86 ? -3.125 -10.208 -3.216 1.00 90.56 86 ASP A O 1
ATOM 624 N N . ALA A 1 87 ? -3.186 -9.736 -5.413 1.00 90.19 87 ALA A N 1
ATOM 625 C CA . ALA A 1 87 ? -3.029 -8.304 -5.231 1.00 90.19 87 ALA A CA 1
ATOM 626 C C . ALA A 1 87 ? -4.217 -7.753 -4.421 1.00 90.19 87 ALA A C 1
ATOM 628 O O . ALA A 1 87 ? -5.367 -7.889 -4.871 1.00 90.19 87 ALA A O 1
ATOM 629 N N . PRO A 1 88 ? -3.968 -7.118 -3.256 1.00 88.75 88 PRO A N 1
ATOM 630 C CA . PRO A 1 88 ? -5.016 -6.471 -2.481 1.00 88.75 88 PRO A CA 1
ATOM 631 C C . PRO A 1 88 ? -5.762 -5.426 -3.310 1.00 88.75 88 PRO A C 1
ATOM 633 O O . PRO A 1 88 ? -5.171 -4.765 -4.166 1.00 88.75 88 PRO A O 1
ATOM 636 N N . SER A 1 89 ? -7.049 -5.229 -3.011 1.00 88.56 89 SER A N 1
ATOM 637 C CA . SER A 1 89 ? -7.796 -4.103 -3.576 1.00 88.56 89 SER A CA 1
ATOM 638 C C . SER A 1 89 ? -7.113 -2.789 -3.197 1.00 88.56 89 SER A C 1
ATOM 640 O O . SER A 1 89 ? -6.794 -2.555 -2.022 1.00 88.56 89 SER A O 1
ATOM 642 N N . LEU A 1 90 ? -6.870 -1.960 -4.207 1.00 92.06 90 LEU A N 1
ATOM 643 C CA . LEU A 1 90 ? -6.196 -0.683 -4.081 1.00 92.06 90 LEU A CA 1
ATOM 644 C C . LEU A 1 90 ? -6.867 0.318 -5.013 1.00 92.06 90 LEU A C 1
ATOM 646 O O . LEU A 1 90 ? -6.854 0.145 -6.231 1.00 92.06 90 LEU A O 1
ATOM 650 N N . VAL A 1 91 ? -7.399 1.379 -4.417 1.00 94.44 91 VAL A N 1
ATOM 651 C CA . VAL A 1 91 ? -7.938 2.532 -5.130 1.00 94.44 91 VAL A CA 1
ATOM 652 C C . VAL A 1 91 ? -7.154 3.749 -4.674 1.00 94.44 91 VAL A C 1
ATOM 654 O O . VAL A 1 91 ? -7.121 4.038 -3.478 1.00 94.44 91 VAL A O 1
ATOM 657 N N . LEU A 1 92 ? -6.507 4.438 -5.609 1.00 95.75 92 LEU A N 1
ATOM 658 C CA . LEU A 1 92 ? -5.739 5.653 -5.336 1.00 95.75 92 LEU A CA 1
ATOM 659 C C . LEU A 1 92 ? -6.152 6.762 -6.307 1.00 95.75 92 LEU A C 1
ATOM 661 O O . LEU A 1 92 ? -6.482 6.457 -7.453 1.00 95.75 92 LEU A O 1
ATOM 665 N N . PRO A 1 93 ? -6.150 8.033 -5.879 1.00 96.56 93 PRO A N 1
ATOM 666 C CA . PRO A 1 93 ? -6.417 9.149 -6.771 1.00 96.56 93 PRO A CA 1
ATOM 667 C C . PRO A 1 93 ? -5.251 9.402 -7.738 1.00 96.56 93 PRO A C 1
ATOM 669 O O . PRO A 1 93 ? -4.085 9.203 -7.388 1.00 96.56 93 PRO A O 1
ATOM 672 N N . ASP A 1 94 ? -5.566 9.890 -8.934 1.00 94.94 94 ASP A N 1
ATOM 673 C CA . ASP A 1 94 ? -4.603 10.537 -9.828 1.00 94.94 94 ASP A CA 1
ATOM 674 C C . ASP A 1 94 ? -4.365 12.016 -9.450 1.00 94.94 94 ASP A C 1
ATOM 676 O O . ASP A 1 94 ? -4.826 12.507 -8.414 1.00 94.94 94 ASP A O 1
ATOM 680 N N . LEU A 1 95 ? -3.630 12.746 -10.296 1.00 93.19 95 LEU A N 1
ATOM 681 C CA . LEU A 1 95 ? -3.306 14.160 -10.083 1.00 93.19 95 LEU A CA 1
ATOM 682 C C . LEU A 1 95 ? -4.534 15.096 -10.095 1.00 93.19 95 LEU A C 1
ATOM 684 O O . LEU A 1 95 ? -4.475 16.188 -9.523 1.00 93.19 95 LEU A O 1
ATOM 688 N N . ASP A 1 96 ? -5.632 14.674 -10.721 1.00 92.19 96 ASP A N 1
ATOM 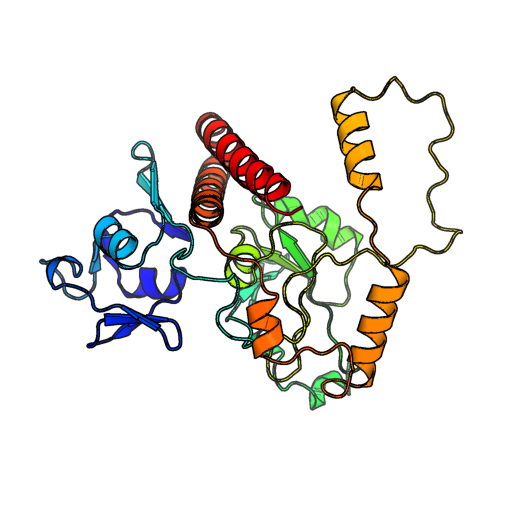689 C CA . ASP A 1 96 ? -6.905 15.400 -10.774 1.00 92.19 96 ASP A CA 1
ATOM 690 C C . ASP A 1 96 ? -7.878 14.935 -9.672 1.00 92.19 96 ASP A C 1
ATOM 692 O O . ASP A 1 96 ? -9.032 15.373 -9.610 1.00 92.19 96 ASP A O 1
ATOM 696 N N . GLY A 1 97 ? -7.420 14.048 -8.781 1.00 93.00 97 GLY A N 1
ATOM 697 C CA . GLY A 1 97 ? -8.209 13.480 -7.695 1.00 93.00 97 GLY A CA 1
ATOM 698 C C . GLY A 1 97 ? -9.190 12.397 -8.145 1.00 93.00 97 GLY A C 1
ATOM 699 O O . GLY A 1 97 ? -10.046 11.999 -7.352 1.00 93.00 97 GLY A O 1
ATOM 700 N N . GLN A 1 98 ? -9.111 11.924 -9.393 1.00 94.69 98 GLN A N 1
ATOM 701 C CA . GLN A 1 98 ? -9.990 10.866 -9.879 1.00 94.69 98 GLN A CA 1
ATOM 702 C C . GLN A 1 98 ? -9.545 9.514 -9.320 1.00 94.69 98 GLN A C 1
ATOM 704 O O . GLN A 1 98 ? -8.362 9.179 -9.406 1.00 94.69 98 GLN A O 1
ATOM 709 N N . PRO A 1 99 ? -10.464 8.713 -8.750 1.00 94.44 99 PRO A N 1
ATOM 710 C CA . PRO A 1 99 ? -10.113 7.413 -8.206 1.00 94.44 99 PRO A CA 1
ATOM 711 C C . PRO A 1 99 ? -9.747 6.444 -9.3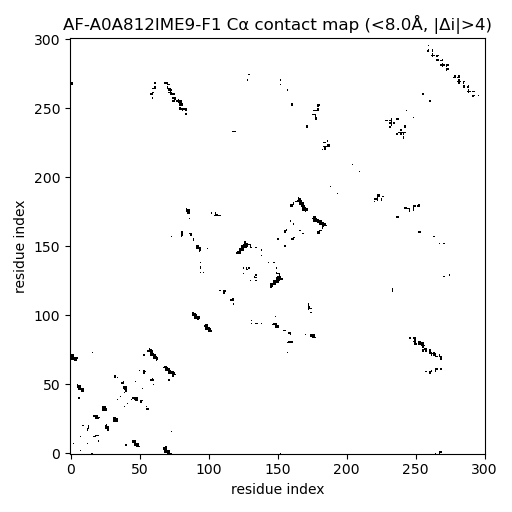32 1.00 94.44 99 PRO A C 1
ATOM 713 O O . PRO A 1 99 ? -10.514 6.242 -10.274 1.00 94.44 99 PRO A O 1
ATOM 716 N N . PHE A 1 100 ? -8.604 5.786 -9.186 1.00 94.00 100 PHE A N 1
ATOM 717 C CA . PHE A 1 100 ? -8.162 4.706 -10.049 1.00 94.00 100 PHE A CA 1
ATOM 718 C C . PHE A 1 100 ? -8.153 3.397 -9.262 1.00 94.00 100 PHE A C 1
ATOM 720 O O . PHE A 1 100 ? -7.381 3.238 -8.317 1.00 94.00 100 PHE A O 1
ATOM 727 N N . ASP A 1 101 ? -9.010 2.456 -9.656 1.00 93.19 101 ASP A N 1
ATOM 728 C CA . ASP A 1 101 ? -9.011 1.101 -9.107 1.00 93.19 101 ASP A CA 1
ATOM 729 C C . ASP A 1 101 ? -7.984 0.240 -9.847 1.00 93.19 101 ASP A C 1
ATOM 731 O O . ASP A 1 101 ? -8.120 -0.011 -11.048 1.00 93.19 101 ASP A O 1
ATOM 735 N N . LEU A 1 102 ? -6.972 -0.255 -9.133 1.00 90.44 102 LEU A N 1
ATOM 736 C CA . LEU A 1 102 ? -5.955 -1.143 -9.692 1.00 90.44 102 LEU A CA 1
ATOM 737 C C . LEU A 1 102 ? -6.569 -2.423 -10.280 1.00 90.44 102 LEU A C 1
ATOM 739 O O . LEU A 1 102 ? -6.082 -2.939 -11.288 1.00 90.44 102 LEU A O 1
ATOM 743 N N . ALA A 1 103 ? -7.661 -2.924 -9.692 1.00 88.50 103 ALA A N 1
ATOM 744 C CA . ALA A 1 103 ? -8.354 -4.109 -10.183 1.00 88.50 103 ALA A CA 1
ATOM 745 C C . ALA A 1 103 ? -8.989 -3.890 -11.563 1.00 88.50 103 ALA A C 1
ATOM 747 O O . ALA A 1 103 ? -9.212 -4.870 -12.277 1.00 88.50 103 ALA A O 1
ATOM 748 N N . SER A 1 104 ? -9.204 -2.633 -11.980 1.00 87.75 104 SER A N 1
ATOM 749 C CA . SER A 1 104 ? -9.686 -2.320 -13.327 1.00 87.75 104 SER A CA 1
ATOM 750 C C . SER A 1 104 ? -8.757 -2.879 -14.404 1.00 87.75 104 SER A C 1
ATOM 752 O O . SER A 1 104 ? -9.244 -3.275 -15.455 1.00 87.75 104 SER A O 1
ATOM 754 N N . LEU A 1 105 ? -7.452 -3.010 -14.137 1.00 84.38 105 LEU A N 1
ATOM 755 C CA . LEU A 1 105 ? -6.466 -3.504 -15.102 1.00 84.38 105 LEU A CA 1
ATOM 756 C C . LEU A 1 105 ? -6.531 -5.020 -15.353 1.00 84.38 105 LEU A C 1
ATOM 758 O O . LEU A 1 105 ? -5.884 -5.508 -16.284 1.00 84.38 105 LEU A O 1
ATOM 762 N N . ARG A 1 106 ? -7.294 -5.776 -14.551 1.00 83.56 106 ARG A N 1
ATOM 763 C CA . ARG A 1 106 ? -7.422 -7.234 -14.699 1.00 83.56 106 ARG A CA 1
ATOM 764 C C . ARG A 1 106 ? -8.173 -7.583 -15.984 1.00 83.56 106 ARG A C 1
ATOM 766 O O . ARG A 1 106 ? -9.189 -6.979 -16.315 1.00 83.56 106 ARG A O 1
ATOM 773 N N . GLY A 1 107 ? -7.690 -8.588 -16.713 1.00 64.25 107 GLY A N 1
ATOM 774 C CA . GLY A 1 107 ? -8.385 -9.131 -17.888 1.00 64.25 107 GLY A CA 1
ATOM 775 C C . GLY A 1 107 ? -8.471 -8.217 -19.125 1.00 64.25 107 GLY A C 1
ATOM 776 O O . GLY A 1 107 ? -9.084 -8.615 -20.114 1.00 64.25 107 GLY A O 1
ATOM 777 N N . GLN A 1 108 ? -7.836 -7.038 -19.137 1.00 61.03 108 GLN A N 1
ATOM 778 C CA . GLN A 1 108 ? -7.895 -6.084 -20.260 1.00 61.03 108 GLN A CA 1
ATOM 779 C C . GLN A 1 108 ? -6.966 -6.422 -21.451 1.00 61.03 108 GLN A C 1
ATOM 781 O O . GLN A 1 108 ? -6.430 -5.519 -22.092 1.00 61.03 108 GLN A O 1
ATOM 786 N N . LYS A 1 109 ? -6.769 -7.703 -21.799 1.00 50.69 109 LYS A N 1
ATOM 787 C CA . LYS A 1 109 ? -5.887 -8.083 -22.928 1.00 50.69 109 LYS A CA 1
ATOM 788 C C . LYS A 1 109 ? -6.361 -7.499 -24.268 1.00 50.69 109 LYS A C 1
ATOM 790 O O . LYS A 1 109 ? -5.577 -6.887 -24.978 1.00 50.69 109 LYS A O 1
ATOM 795 N N . ALA A 1 110 ? -7.659 -7.585 -24.570 1.00 47.06 110 ALA A N 1
ATOM 796 C CA . ALA A 1 110 ? -8.182 -7.227 -25.894 1.00 47.06 110 ALA A CA 1
ATOM 797 C C . ALA A 1 110 ? -8.106 -5.724 -26.242 1.00 47.06 110 ALA A C 1
ATOM 799 O O . ALA A 1 110 ? -7.890 -5.390 -27.400 1.00 47.06 110 ALA A O 1
ATOM 800 N N . LEU A 1 111 ? -8.275 -4.822 -25.264 1.00 44.34 111 LEU A N 1
ATOM 801 C CA . LEU A 1 111 ? -8.231 -3.369 -25.497 1.00 44.34 111 LEU A CA 1
ATOM 802 C C . LEU A 1 111 ? -6.795 -2.814 -25.410 1.00 44.34 111 LEU A C 1
ATOM 804 O O . LEU A 1 111 ? -6.468 -1.846 -26.093 1.00 44.34 111 LEU A O 1
ATOM 808 N N . ARG A 1 112 ? -5.915 -3.438 -24.606 1.00 46.62 112 ARG A N 1
ATOM 809 C CA . ARG A 1 112 ? -4.494 -3.055 -24.522 1.00 46.62 112 ARG A CA 1
ATOM 810 C C . ARG A 1 112 ? -3.694 -3.455 -25.752 1.00 46.62 112 ARG A C 1
ATOM 812 O O . ARG A 1 112 ? -2.917 -2.630 -26.214 1.00 46.62 112 ARG A O 1
ATOM 819 N N . GLU A 1 113 ? -3.913 -4.648 -26.310 1.00 46.44 113 GLU A N 1
ATOM 820 C CA . GLU A 1 113 ? -3.244 -5.097 -27.547 1.00 46.44 113 GLU A CA 1
ATOM 821 C C . GLU A 1 113 ? -3.481 -4.132 -28.722 1.00 46.44 113 GLU A C 1
ATOM 823 O O . GLU A 1 113 ? -2.622 -3.976 -29.590 1.00 46.44 113 GLU A O 1
ATOM 828 N N . GLU A 1 114 ? -4.629 -3.448 -28.726 1.00 41.53 114 GLU A N 1
ATOM 829 C CA . GLU A 1 114 ? -5.023 -2.483 -29.754 1.00 41.53 114 GLU A CA 1
ATOM 830 C C . GLU A 1 114 ? -4.438 -1.073 -29.522 1.00 41.53 114 GLU A C 1
ATOM 832 O O . GLU A 1 114 ? -4.268 -0.314 -30.478 1.00 41.53 114 GLU A O 1
ATOM 837 N N . LEU A 1 115 ? -4.093 -0.715 -28.275 1.00 50.06 115 LEU A N 1
ATOM 838 C CA . LEU A 1 115 ? -3.759 0.663 -27.879 1.00 50.06 115 LEU A CA 1
ATOM 839 C C . LEU A 1 1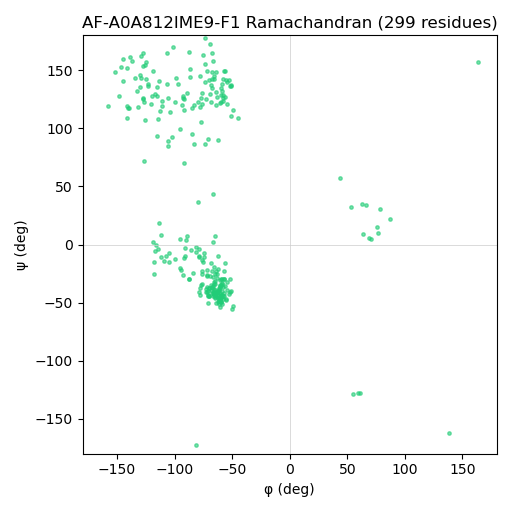15 ? -2.319 0.859 -27.367 1.00 50.06 115 LEU A C 1
A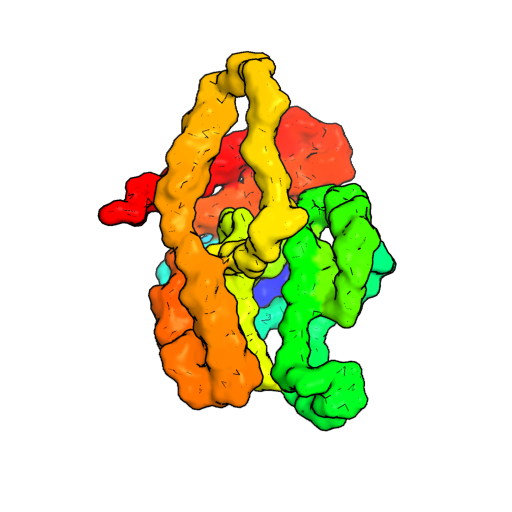TOM 841 O O . LEU A 1 115 ? -1.786 1.959 -27.501 1.00 50.06 115 LEU A O 1
ATOM 845 N N . HIS A 1 116 ? -1.655 -0.172 -26.835 1.00 52.31 116 HIS A N 1
ATOM 846 C CA . HIS A 1 116 ? -0.283 -0.103 -26.321 1.00 52.31 116 HIS A CA 1
ATOM 847 C C . HIS A 1 116 ? 0.482 -1.375 -26.718 1.00 52.31 116 HIS A C 1
ATOM 849 O O . HIS A 1 116 ? 0.120 -2.482 -26.346 1.00 52.31 116 HIS A O 1
ATOM 855 N N . GLN A 1 117 ? 1.547 -1.219 -27.509 1.00 51.50 117 GLN A N 1
ATOM 856 C CA . GLN A 1 117 ? 2.166 -2.274 -28.335 1.00 51.50 117 GLN A CA 1
ATOM 857 C C . GLN A 1 117 ? 2.816 -3.459 -27.585 1.00 51.50 117 GLN A C 1
ATOM 859 O O . GLN A 1 117 ? 3.468 -4.290 -28.217 1.00 51.50 117 GLN A O 1
ATOM 864 N N . GLN A 1 118 ? 2.669 -3.562 -26.265 1.00 59.03 118 GLN A N 1
ATOM 865 C CA . GLN A 1 118 ? 3.109 -4.691 -25.445 1.00 59.03 118 GLN A CA 1
ATOM 866 C C . GLN A 1 118 ? 2.082 -4.869 -24.319 1.00 59.03 118 GLN A C 1
ATOM 868 O O . GLN A 1 118 ? 1.610 -3.870 -23.784 1.00 59.03 118 GLN A O 1
ATOM 873 N N . ASN A 1 119 ? 1.738 -6.111 -23.958 1.00 69.44 119 ASN A N 1
ATOM 874 C CA . ASN A 1 119 ? 0.757 -6.488 -22.922 1.00 69.44 119 ASN A CA 1
ATOM 875 C C . ASN A 1 119 ? 1.191 -6.116 -21.482 1.00 69.44 119 ASN A C 1
ATOM 877 O O . ASN A 1 119 ? 1.049 -6.896 -20.546 1.00 69.44 119 ASN A O 1
ATOM 881 N N . PHE A 1 120 ? 1.736 -4.916 -21.299 1.00 79.88 120 PHE A N 1
ATOM 882 C CA . PHE A 1 120 ? 2.350 -4.408 -20.085 1.00 79.88 120 PHE A CA 1
ATOM 883 C C . PHE A 1 120 ? 1.856 -2.991 -19.793 1.00 79.88 120 PHE A C 1
ATOM 885 O O . PHE A 1 120 ? 1.696 -2.173 -20.696 1.00 79.88 120 PHE A O 1
ATOM 892 N N . GLU A 1 121 ? 1.673 -2.692 -18.511 1.00 86.06 121 GLU A N 1
ATOM 893 C CA . GLU A 1 121 ? 1.344 -1.358 -18.025 1.00 86.06 121 GLU A CA 1
ATOM 894 C C . GLU A 1 121 ? 2.234 -1.003 -16.854 1.00 86.06 121 GLU A C 1
ATOM 896 O O . GLU A 1 121 ? 2.367 -1.770 -15.899 1.00 86.06 121 GLU A O 1
ATOM 901 N N . LEU A 1 122 ? 2.792 0.198 -16.914 1.00 87.12 122 LEU A N 1
ATOM 902 C CA . LEU A 1 122 ? 3.469 0.793 -15.784 1.00 87.12 122 LEU A CA 1
ATOM 903 C C . LEU A 1 122 ? 2.463 1.642 -15.009 1.00 87.12 122 LEU A C 1
ATOM 905 O O . LEU A 1 122 ? 1.865 2.541 -15.572 1.00 87.12 122 LEU A O 1
ATOM 909 N N . VAL A 1 123 ? 2.312 1.416 -13.711 1.00 92.50 123 VAL A N 1
ATOM 910 C CA . VAL A 1 123 ? 1.607 2.360 -12.834 1.00 92.50 123 VAL A CA 1
ATOM 911 C C . VAL A 1 123 ? 2.644 2.969 -11.909 1.00 92.50 123 VAL A C 1
ATOM 913 O O . VAL A 1 123 ? 3.370 2.239 -11.232 1.00 92.50 123 VAL A O 1
ATOM 916 N N . THR A 1 124 ? 2.750 4.295 -11.895 1.00 93.75 124 THR A N 1
ATOM 917 C CA . THR A 1 124 ? 3.608 4.997 -10.934 1.00 93.75 124 THR A CA 1
ATOM 918 C C . THR A 1 124 ? 2.770 5.513 -9.780 1.00 93.75 124 THR A C 1
ATOM 920 O O . THR A 1 124 ? 1.626 5.918 -9.966 1.00 93.75 124 THR A O 1
ATOM 923 N N . VAL A 1 125 ? 3.330 5.469 -8.570 1.00 95.31 125 VAL A N 1
ATOM 924 C CA . VAL A 1 125 ? 2.650 5.936 -7.360 1.00 95.31 125 VAL A CA 1
ATOM 925 C C . VAL A 1 125 ? 3.591 6.842 -6.578 1.00 95.31 125 VAL A C 1
ATOM 927 O O . VAL A 1 125 ? 4.670 6.416 -6.167 1.00 95.31 125 VAL A O 1
ATOM 930 N N . GLY A 1 126 ? 3.193 8.100 -6.400 1.00 93.56 126 GLY A N 1
ATOM 931 C CA . GLY A 1 126 ? 3.878 9.053 -5.533 1.00 93.56 126 GLY A CA 1
ATOM 932 C C . GLY A 1 126 ? 3.428 8.879 -4.086 1.00 93.56 126 GLY A C 1
ATOM 933 O O . GLY A 1 126 ? 2.243 9.019 -3.798 1.00 93.56 126 GLY A O 1
ATOM 934 N N . LEU A 1 127 ? 4.358 8.566 -3.183 1.00 91.06 127 LEU A N 1
ATOM 935 C CA . LEU A 1 127 ? 4.098 8.482 -1.743 1.00 91.06 127 LEU A CA 1
ATOM 936 C C . LEU A 1 127 ? 4.487 9.821 -1.113 1.00 91.06 127 LEU A C 1
ATOM 938 O O . LEU A 1 127 ? 5.674 10.079 -0.907 1.00 91.06 127 LEU A O 1
ATOM 942 N N . ASP A 1 128 ? 3.504 10.682 -0.854 1.00 88.44 128 ASP A N 1
ATOM 943 C CA . ASP A 1 128 ? 3.737 12.014 -0.289 1.00 88.44 128 ASP A CA 1
ATOM 944 C C . ASP A 1 128 ? 2.564 12.454 0.597 1.00 88.44 128 ASP A C 1
ATOM 946 O O . ASP A 1 128 ? 1.410 12.445 0.167 1.00 88.44 128 ASP A O 1
ATOM 950 N N . THR A 1 129 ? 2.848 12.878 1.832 1.00 84.69 129 THR A N 1
ATOM 951 C CA . THR A 1 129 ? 1.825 13.298 2.808 1.00 84.69 129 THR A CA 1
ATOM 952 C C . THR A 1 129 ? 1.069 14.555 2.384 1.00 84.69 129 THR A C 1
ATOM 954 O O . THR A 1 129 ? -0.085 14.749 2.779 1.00 84.69 129 THR A O 1
ATOM 957 N N . LEU A 1 130 ? 1.683 15.401 1.552 1.00 85.94 130 LEU A N 1
ATOM 958 C CA . LEU A 1 130 ? 1.041 16.571 0.953 1.00 85.94 130 LEU A CA 1
ATOM 959 C C . LEU A 1 130 ? 0.156 16.193 -0.246 1.00 85.94 130 LEU A C 1
ATOM 961 O O . LEU A 1 130 ? -0.514 17.060 -0.812 1.00 85.94 130 LEU A O 1
ATOM 965 N N . GLY A 1 131 ? 0.141 14.914 -0.629 1.00 89.69 131 GLY A N 1
ATOM 966 C CA . GLY A 1 131 ? -0.643 14.377 -1.728 1.00 89.69 131 GLY A CA 1
ATOM 967 C C . GLY A 1 131 ? -0.296 15.055 -3.051 1.00 89.69 131 GLY A C 1
ATOM 968 O O . GLY A 1 131 ? 0.869 15.176 -3.436 1.00 89.69 131 GLY A O 1
ATOM 969 N N . GLU A 1 132 ? -1.328 15.537 -3.738 1.00 93.19 132 GLU A N 1
ATOM 970 C CA . GLU A 1 132 ? -1.221 16.253 -5.011 1.00 93.19 132 GLU A CA 1
ATOM 971 C C . GLU A 1 132 ? -0.233 17.424 -4.960 1.00 93.19 132 GLU A C 1
ATOM 973 O O . GLU A 1 132 ? 0.589 17.553 -5.866 1.00 93.19 132 GLU A O 1
ATOM 978 N N . GLN A 1 133 ? -0.204 18.200 -3.875 1.00 91.12 133 GLN A N 1
ATOM 979 C CA . GLN A 1 133 ? 0.708 19.343 -3.751 1.00 91.12 133 GLN A CA 1
ATOM 980 C C . GLN A 1 133 ? 2.184 18.925 -3.721 1.00 91.12 133 GLN A C 1
ATOM 982 O O . GLN A 1 133 ? 3.036 19.649 -4.237 1.00 91.12 133 GLN A O 1
ATOM 987 N N . GLY A 1 134 ? 2.491 17.767 -3.126 1.00 89.38 134 GLY A N 1
ATOM 988 C CA . GLY A 1 134 ? 3.850 17.226 -3.071 1.00 89.38 134 GLY A CA 1
ATOM 989 C C . GLY A 1 134 ? 4.283 16.592 -4.393 1.00 89.38 134 GLY A C 1
ATOM 990 O O . GLY A 1 134 ? 5.434 16.721 -4.807 1.00 89.38 134 GLY A O 1
ATOM 991 N N . CYS A 1 135 ? 3.348 15.959 -5.106 1.00 92.88 135 CYS A N 1
ATOM 992 C CA . CYS A 1 135 ? 3.648 15.204 -6.321 1.00 92.88 135 CYS A CA 1
ATOM 993 C C . CYS A 1 135 ? 3.528 16.004 -7.630 1.00 92.88 135 CYS A C 1
ATOM 995 O O . CYS A 1 135 ? 4.218 15.662 -8.594 1.00 92.88 135 CYS A O 1
ATOM 997 N N . ARG A 1 136 ? 2.700 17.062 -7.694 1.00 93.62 136 ARG A N 1
ATOM 998 C CA . ARG A 1 136 ? 2.327 17.746 -8.952 1.00 93.62 136 ARG A CA 1
ATOM 999 C C . ARG A 1 136 ? 3.519 18.119 -9.818 1.00 93.62 136 ARG A C 1
ATOM 1001 O O . ARG A 1 136 ? 3.580 17.712 -10.974 1.00 93.62 136 ARG A O 1
ATOM 1008 N N . ALA A 1 137 ? 4.472 18.861 -9.258 1.00 93.62 137 ALA A N 1
ATOM 1009 C CA . ALA A 1 137 ? 5.607 19.371 -10.023 1.00 93.62 137 ALA A CA 1
ATOM 1010 C C . ALA A 1 137 ? 6.430 18.2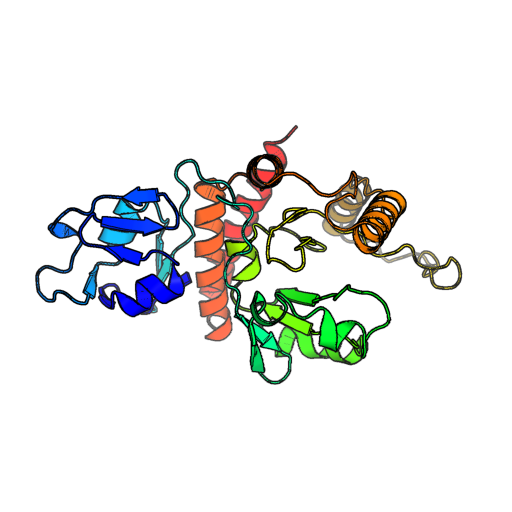43 -10.671 1.00 93.62 137 ALA A C 1
ATOM 1012 O O . ALA A 1 137 ? 6.943 18.411 -11.775 1.00 93.62 137 ALA A O 1
ATOM 1013 N N . TYR A 1 138 ? 6.533 17.089 -10.006 1.00 91.88 138 TYR A N 1
ATOM 1014 C CA . TYR A 1 138 ? 7.269 15.931 -10.507 1.00 91.88 138 TYR A CA 1
ATOM 1015 C C . TYR A 1 138 ? 6.480 15.163 -11.570 1.00 91.88 138 TYR A C 1
ATOM 1017 O O . TYR A 1 138 ? 7.048 14.809 -12.602 1.00 91.88 138 TYR A O 1
ATOM 1025 N N . ILE A 1 139 ? 5.180 14.938 -11.348 1.00 90.50 139 ILE A N 1
ATOM 1026 C CA . ILE A 1 139 ? 4.309 14.233 -12.301 1.00 90.50 139 ILE A CA 1
ATOM 1027 C C . ILE A 1 139 ? 4.172 15.043 -13.597 1.00 90.50 139 ILE A C 1
ATOM 1029 O O . ILE A 1 139 ? 4.359 14.497 -14.684 1.00 90.50 139 ILE A O 1
ATOM 1033 N N . GLU A 1 140 ? 3.927 16.352 -13.502 1.00 92.31 140 GLU A N 1
ATOM 1034 C CA . GLU A 1 140 ? 3.815 17.233 -14.671 1.00 92.31 140 GLU A CA 1
ATOM 1035 C C . GLU A 1 140 ? 5.132 17.317 -15.451 1.00 92.31 140 GLU A C 1
ATOM 1037 O O . GLU A 1 140 ? 5.124 17.255 -16.680 1.00 92.31 140 GLU A O 1
ATOM 1042 N N . ALA A 1 141 ? 6.273 17.402 -14.756 1.00 91.38 141 ALA A N 1
ATOM 1043 C CA . ALA A 1 141 ? 7.584 17.412 -15.402 1.00 91.38 141 ALA A CA 1
ATOM 1044 C C . ALA A 1 141 ? 7.912 16.084 -16.104 1.00 91.38 141 ALA A C 1
ATOM 1046 O O . ALA A 1 141 ? 8.581 16.089 -17.138 1.00 91.38 141 ALA A O 1
ATOM 1047 N N . ALA A 1 142 ? 7.456 14.954 -15.554 1.00 85.62 142 ALA A N 1
ATOM 1048 C CA . ALA A 1 142 ? 7.650 13.636 -16.149 1.00 85.62 142 ALA A CA 1
ATOM 1049 C C . ALA A 1 142 ? 6.724 13.375 -17.350 1.00 85.62 142 ALA A C 1
ATOM 1051 O O . ALA A 1 142 ? 7.081 12.566 -18.206 1.00 85.62 142 ALA A O 1
ATOM 1052 N N . ALA A 1 143 ? 5.564 14.045 -17.410 1.00 89.06 143 ALA A N 1
ATOM 1053 C CA . ALA A 1 143 ? 4.541 13.893 -18.448 1.00 89.06 143 ALA A CA 1
ATOM 1054 C C . ALA A 1 143 ? 4.273 12.413 -18.819 1.00 89.06 143 ALA A C 1
ATOM 1056 O O . ALA A 1 143 ? 4.460 12.016 -19.978 1.00 89.06 143 ALA A O 1
ATOM 1057 N N . PRO A 1 144 ? 3.898 11.565 -17.839 1.00 85.88 144 PRO A N 1
ATOM 1058 C CA . PRO A 1 144 ? 3.775 10.131 -18.051 1.00 85.88 144 PRO A CA 1
ATOM 1059 C C . PRO A 1 144 ? 2.645 9.811 -19.034 1.00 85.88 144 PRO A C 1
ATOM 1061 O O . PRO A 1 144 ? 1.578 10.414 -19.010 1.00 85.88 144 PRO A O 1
ATOM 1064 N N . GLN A 1 145 ? 2.874 8.810 -19.883 1.00 84.25 145 GLN A N 1
ATOM 1065 C CA . GLN A 1 145 ? 1.843 8.246 -20.768 1.00 84.25 145 GLN A CA 1
ATOM 1066 C C . GLN A 1 145 ? 1.056 7.104 -20.109 1.00 84.25 145 GLN A C 1
ATOM 1068 O O . GLN A 1 145 ? 0.304 6.405 -20.777 1.00 84.25 145 GLN A O 1
ATOM 1073 N N . HIS A 1 146 ? 1.283 6.886 -18.820 1.00 86.94 146 HIS A N 1
ATOM 1074 C CA . HIS A 1 146 ? 0.746 5.788 -18.034 1.00 86.94 146 HIS A CA 1
ATOM 1075 C C . HIS A 1 146 ? 0.107 6.344 -16.749 1.00 86.94 146 HIS A C 1
ATOM 1077 O O . HIS A 1 146 ? 0.419 7.483 -16.382 1.00 86.94 146 HIS A O 1
ATOM 1083 N N . PRO A 1 147 ? -0.762 5.590 -16.048 1.00 91.56 147 PRO A N 1
ATOM 1084 C CA . PRO A 1 147 ? -1.400 6.069 -14.825 1.00 91.56 147 PRO A CA 1
ATOM 1085 C C . PRO A 1 147 ? -0.378 6.474 -13.753 1.00 91.56 147 PRO A C 1
ATOM 1087 O O . PRO A 1 147 ? 0.461 5.668 -13.339 1.00 91.56 147 PRO A O 1
ATOM 1090 N N . ALA A 1 148 ? -0.473 7.722 -13.296 1.00 93.38 148 ALA A N 1
ATOM 1091 C CA . ALA A 1 148 ? 0.332 8.277 -12.213 1.00 93.38 148 ALA A CA 1
ATOM 1092 C C . ALA A 1 148 ? -0.581 8.606 -11.029 1.00 93.38 148 ALA A C 1
ATOM 1094 O O . ALA A 1 148 ? -1.391 9.531 -11.092 1.00 93.38 148 ALA A O 1
ATOM 1095 N N . LEU A 1 149 ? -0.468 7.805 -9.974 1.00 96.69 149 LEU A N 1
ATOM 1096 C CA . LEU A 1 149 ? -1.335 7.836 -8.802 1.00 96.69 149 LEU A CA 1
ATOM 1097 C C . LEU A 1 149 ? -0.609 8.434 -7.599 1.00 96.69 149 LEU A C 1
ATOM 1099 O O . LEU A 1 149 ? 0.620 8.546 -7.575 1.00 96.69 149 LEU A O 1
ATOM 1103 N N . ILE A 1 150 ? -1.374 8.794 -6.577 1.00 96.38 150 ILE A N 1
ATOM 1104 C CA . ILE A 1 150 ? -0.868 9.423 -5.362 1.00 96.38 150 ILE A CA 1
ATOM 1105 C C . ILE A 1 150 ? -1.341 8.617 -4.159 1.00 96.38 150 ILE A C 1
ATOM 1107 O O . ILE A 1 150 ? -2.537 8.438 -3.940 1.00 96.38 150 ILE A O 1
ATOM 1111 N N . ASP A 1 151 ? -0.393 8.157 -3.353 1.00 94.00 151 ASP A N 1
ATOM 1112 C CA . ASP A 1 151 ? -0.652 7.487 -2.087 1.00 94.00 151 ASP A CA 1
ATOM 1113 C C . ASP A 1 151 ? -0.327 8.416 -0.915 1.00 94.00 151 ASP A C 1
ATOM 1115 O O . ASP A 1 151 ? 0.764 8.395 -0.344 1.00 94.00 151 ASP A O 1
ATOM 1119 N N . GLN A 1 152 ? -1.301 9.257 -0.568 1.00 90.50 152 GLN A N 1
ATOM 1120 C CA . GLN A 1 152 ? -1.160 10.247 0.500 1.00 90.50 152 GLN A CA 1
ATOM 1121 C C . GLN A 1 152 ? -1.144 9.629 1.908 1.00 90.50 152 GLN A C 1
ATOM 1123 O O . GLN A 1 152 ? -0.565 10.195 2.834 1.00 90.50 152 GLN A O 1
ATOM 1128 N N . HIS A 1 153 ? -1.790 8.473 2.067 1.00 84.81 153 HIS A N 1
ATOM 1129 C CA . HIS A 1 153 ? -2.008 7.806 3.355 1.00 84.81 153 HIS A CA 1
ATOM 1130 C C . HIS A 1 153 ? -1.250 6.480 3.460 1.00 84.81 153 HIS A C 1
ATOM 1132 O O . HIS A 1 153 ? -1.595 5.620 4.266 1.00 84.81 153 HIS A O 1
ATOM 1138 N N . HIS A 1 154 ? -0.242 6.278 2.606 1.00 86.50 154 HIS A N 1
ATOM 1139 C CA . HIS A 1 154 ? 0.591 5.077 2.609 1.00 86.50 154 HIS A CA 1
ATOM 1140 C C . HIS A 1 154 ? -0.222 3.763 2.544 1.00 86.50 154 HIS A C 1
ATOM 1142 O O . HIS A 1 154 ? 0.190 2.735 3.083 1.00 86.50 154 HIS A O 1
ATOM 1148 N N . VAL A 1 155 ? -1.371 3.775 1.861 1.00 88.25 155 VAL A N 1
ATOM 1149 C CA . VAL A 1 155 ? -2.269 2.626 1.692 1.00 88.25 155 VAL A CA 1
ATOM 1150 C C . VAL A 1 155 ? -1.601 1.533 0.859 1.00 88.25 155 VAL A C 1
ATOM 1152 O O . VAL A 1 155 ? -1.705 0.350 1.190 1.00 88.25 155 VAL A O 1
ATOM 1155 N N . LEU A 1 156 ? -0.880 1.897 -0.206 1.00 90.69 156 LEU A N 1
ATOM 1156 C CA . LEU A 1 156 ? -0.092 0.955 -1.002 1.00 90.69 156 LEU A CA 1
ATOM 1157 C C . LEU A 1 156 ? 1.079 0.414 -0.181 1.00 90.69 156 LEU A C 1
ATOM 1159 O O . LEU A 1 156 ? 1.341 -0.790 -0.206 1.00 90.69 156 LEU A O 1
ATOM 1163 N N . ALA A 1 157 ? 1.751 1.276 0.584 1.00 85.31 157 ALA A N 1
ATOM 1164 C CA . ALA A 1 157 ? 2.834 0.859 1.468 1.00 85.31 157 ALA A CA 1
ATOM 1165 C C . ALA A 1 157 ? 2.365 -0.154 2.518 1.00 85.31 157 ALA A C 1
ATOM 1167 O O . ALA A 1 157 ? 2.986 -1.207 2.679 1.00 85.31 157 ALA A O 1
ATOM 1168 N N . GLU A 1 158 ? 1.228 0.114 3.157 1.00 83.81 158 GLU A N 1
ATOM 1169 C CA . GLU A 1 158 ? 0.592 -0.784 4.113 1.00 83.81 158 GLU A CA 1
ATOM 1170 C C . GLU A 1 158 ? 0.214 -2.120 3.460 1.00 83.81 158 GLU A C 1
ATOM 1172 O O . GLU A 1 158 ? 0.634 -3.174 3.942 1.00 83.81 158 GLU A O 1
ATOM 1177 N N . LYS A 1 159 ? -0.539 -2.095 2.350 1.00 87.06 159 LYS A N 1
ATOM 1178 C CA . LYS A 1 159 ? -1.114 -3.301 1.730 1.00 87.06 159 LYS A CA 1
ATOM 1179 C C . LYS A 1 159 ? -0.081 -4.190 1.040 1.00 87.06 159 LYS A C 1
ATOM 1181 O O . LYS A 1 159 ? -0.212 -5.408 1.096 1.00 87.06 159 LYS A O 1
ATOM 1186 N N . PHE A 1 160 ? 0.933 -3.606 0.403 1.00 89.19 160 PHE A N 1
ATOM 1187 C CA . PHE A 1 160 ? 1.919 -4.348 -0.393 1.00 89.19 160 PHE A CA 1
ATOM 1188 C C . PHE A 1 160 ? 3.286 -4.493 0.293 1.00 89.19 160 PHE A C 1
ATOM 1190 O O . PHE A 1 160 ? 4.148 -5.220 -0.204 1.00 89.19 160 PHE A O 1
ATOM 1197 N N . GLY A 1 161 ? 3.500 -3.834 1.437 1.00 85.56 161 GLY A N 1
ATOM 1198 C CA . GLY A 1 161 ? 4.759 -3.898 2.185 1.00 85.56 161 GLY A CA 1
ATOM 1199 C C . GLY A 1 161 ? 5.880 -3.041 1.610 1.00 85.56 161 GLY A C 1
ATOM 1200 O O . GLY A 1 161 ? 7.051 -3.414 1.727 1.00 85.56 161 GLY A O 1
ATOM 1201 N N . VAL A 1 162 ? 5.547 -1.917 0.971 1.00 86.38 162 VAL A N 1
ATOM 1202 C CA . VAL A 1 162 ? 6.556 -0.948 0.524 1.00 86.38 162 VAL A CA 1
ATOM 1203 C C . VAL A 1 162 ? 7.037 -0.156 1.733 1.00 86.38 162 VAL A C 1
ATOM 1205 O O . VAL A 1 162 ? 6.247 0.505 2.391 1.00 86.38 162 VAL A O 1
ATOM 1208 N N . ILE A 1 163 ? 8.337 -0.210 2.020 1.00 71.88 163 ILE A N 1
ATOM 1209 C CA . ILE A 1 163 ? 8.933 0.538 3.142 1.00 71.88 163 ILE A CA 1
ATOM 1210 C C . ILE A 1 163 ? 9.971 1.569 2.698 1.00 71.88 163 ILE A C 1
ATOM 1212 O O . ILE A 1 163 ? 10.414 2.400 3.484 1.00 71.88 163 ILE A O 1
ATOM 1216 N N . ASN A 1 164 ? 10.429 1.468 1.453 1.00 75.12 164 ASN A N 1
ATOM 1217 C CA . ASN A 1 164 ? 11.439 2.340 0.888 1.00 75.12 164 ASN A CA 1
ATOM 1218 C C . ASN A 1 164 ? 11.167 2.536 -0.598 1.00 75.12 164 ASN A C 1
ATOM 1220 O O . ASN A 1 164 ? 10.606 1.664 -1.258 1.00 75.12 164 ASN A O 1
ATOM 1224 N N . ILE A 1 165 ? 11.602 3.678 -1.111 1.00 79.50 165 ILE A N 1
ATOM 1225 C CA . ILE A 1 165 ? 11.539 4.018 -2.528 1.00 79.50 165 ILE A CA 1
ATOM 1226 C C . ILE A 1 165 ? 12.965 4.240 -3.063 1.00 79.50 165 ILE A C 1
ATOM 1228 O O . ILE A 1 165 ? 13.836 4.661 -2.296 1.00 79.50 165 ILE A O 1
ATOM 1232 N N . PRO A 1 166 ? 13.231 3.956 -4.349 1.00 83.06 166 PRO A N 1
ATOM 1233 C CA . PRO A 1 166 ? 12.308 3.374 -5.326 1.00 83.06 166 PRO A CA 1
ATOM 1234 C C . PRO A 1 166 ? 12.057 1.873 -5.082 1.00 83.06 166 PRO A C 1
ATOM 1236 O O . PRO A 1 166 ? 12.970 1.113 -4.753 1.00 83.06 166 PRO A O 1
ATOM 1239 N N . SER A 1 167 ? 10.805 1.452 -5.256 1.00 88.38 167 SER A N 1
ATOM 1240 C CA . SER A 1 167 ? 10.344 0.070 -5.090 1.00 88.38 167 SER A CA 1
ATOM 1241 C C . SER A 1 167 ? 9.308 -0.268 -6.158 1.00 88.38 167 SER A C 1
ATOM 1243 O O . SER A 1 167 ? 8.618 0.628 -6.644 1.00 88.38 167 SER A O 1
ATOM 1245 N N . ALA A 1 168 ? 9.210 -1.541 -6.532 1.00 91.25 168 ALA A N 1
ATOM 1246 C CA . ALA A 1 168 ? 8.215 -2.033 -7.477 1.00 91.25 168 ALA A CA 1
ATOM 1247 C C . ALA A 1 168 ? 7.607 -3.359 -7.015 1.00 91.25 168 ALA A C 1
ATOM 1249 O O . ALA A 1 168 ? 8.194 -4.099 -6.227 1.00 91.25 168 ALA A O 1
ATOM 1250 N N . ILE A 1 169 ? 6.419 -3.638 -7.544 1.00 94.62 169 ILE A N 1
ATOM 1251 C CA . ILE A 1 169 ? 5.656 -4.875 -7.375 1.00 94.62 169 ILE A CA 1
ATOM 1252 C C . ILE A 1 169 ? 5.261 -5.317 -8.784 1.00 94.62 169 ILE A C 1
ATOM 1254 O O . ILE A 1 169 ? 4.855 -4.477 -9.588 1.00 94.62 169 ILE A O 1
ATOM 1258 N N . TRP A 1 170 ? 5.402 -6.601 -9.111 1.00 94.88 170 TRP A N 1
ATOM 1259 C CA . TRP A 1 170 ? 4.972 -7.128 -10.412 1.00 94.88 170 TRP A CA 1
ATOM 1260 C C . TRP A 1 170 ? 3.691 -7.922 -10.214 1.00 94.88 170 TRP A C 1
ATOM 1262 O O . TRP A 1 170 ? 3.651 -8.820 -9.370 1.00 94.88 170 TRP A O 1
ATOM 1272 N N . ILE A 1 171 ? 2.661 -7.570 -10.978 1.00 94.06 171 ILE A N 1
ATOM 1273 C CA . ILE A 1 171 ? 1.320 -8.145 -10.892 1.00 94.06 171 ILE A CA 1
ATOM 1274 C C . ILE A 1 171 ? 0.929 -8.606 -12.292 1.00 94.06 171 ILE A C 1
ATOM 1276 O O . ILE A 1 171 ? 1.003 -7.818 -13.235 1.00 94.06 171 ILE A O 1
ATOM 1280 N N . ASP A 1 172 ? 0.549 -9.871 -12.433 1.00 91.50 172 ASP A N 1
ATOM 1281 C CA . ASP A 1 172 ? 0.084 -10.418 -13.706 1.00 91.50 172 ASP A CA 1
ATOM 1282 C C . ASP A 1 172 ? -1.333 -9.937 -14.072 1.00 91.50 172 ASP A C 1
ATOM 1284 O O . ASP A 1 172 ? -2.001 -9.216 -13.323 1.00 91.50 172 ASP A O 1
ATOM 1288 N N . GLU A 1 173 ? -1.835 -10.334 -15.243 1.00 87.12 173 GLU A N 1
ATOM 1289 C CA . GLU A 1 173 ? -3.125 -9.842 -15.735 1.00 87.12 173 GLU A CA 1
ATOM 1290 C C . GLU A 1 173 ? -4.333 -10.464 -15.013 1.00 87.12 173 GLU A C 1
ATOM 1292 O O . GLU A 1 173 ? -5.474 -10.055 -15.258 1.00 87.12 173 GLU A O 1
ATOM 1297 N N . GLN A 1 174 ? -4.108 -11.465 -14.156 1.00 88.56 174 GLN A N 1
ATOM 1298 C CA . GLN A 1 174 ? -5.118 -12.074 -13.290 1.00 88.56 174 GLN A CA 1
ATOM 1299 C C . GLN A 1 174 ? -5.175 -11.367 -11.927 1.00 88.56 174 GLN A C 1
ATOM 1301 O O . GLN A 1 174 ? -6.130 -11.556 -11.172 1.00 88.56 174 GLN A O 1
ATOM 1306 N N . GLY A 1 175 ? -4.212 -10.486 -11.646 1.00 90.62 175 GLY A N 1
ATOM 1307 C CA . GLY A 1 175 ? -4.096 -9.790 -10.375 1.00 90.62 175 GLY A CA 1
ATOM 1308 C C . GLY A 1 175 ? -3.295 -10.572 -9.341 1.00 90.62 175 GLY A C 1
ATOM 1309 O O . GLY A 1 175 ? -3.466 -10.305 -8.154 1.00 90.62 175 GLY A O 1
ATOM 1310 N N . VAL A 1 176 ? -2.448 -11.515 -9.760 1.00 93.75 176 VAL A N 1
ATOM 1311 C CA . VAL A 1 176 ? -1.532 -12.238 -8.877 1.00 93.75 176 VAL A CA 1
ATOM 1312 C C . VAL A 1 176 ? -0.188 -11.518 -8.864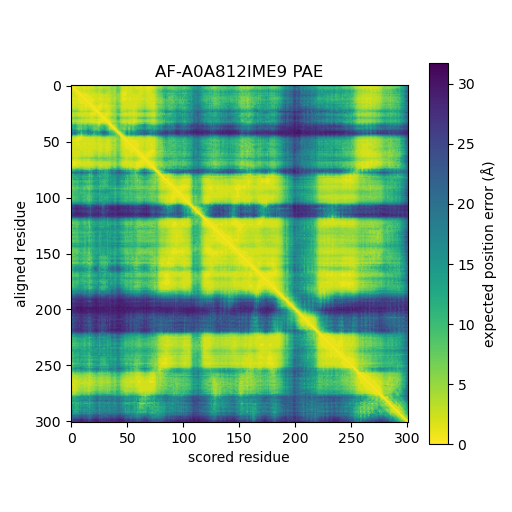 1.00 93.75 176 VAL A C 1
ATOM 1314 O O . VAL A 1 176 ? 0.403 -11.209 -9.897 1.00 93.75 176 VAL A O 1
ATOM 1317 N N . ILE A 1 177 ? 0.303 -11.222 -7.668 1.00 95.19 177 ILE A N 1
ATOM 1318 C CA . ILE A 1 177 ? 1.645 -10.712 -7.430 1.00 95.19 177 ILE A CA 1
ATOM 1319 C C . ILE A 1 177 ? 2.624 -11.838 -7.758 1.00 95.19 177 ILE A C 1
ATOM 1321 O O . ILE A 1 177 ? 2.575 -12.901 -7.147 1.00 95.19 177 ILE A O 1
ATOM 1325 N N . VAL A 1 178 ? 3.546 -11.578 -8.681 1.00 95.81 178 VAL A N 1
ATOM 1326 C CA . VAL A 1 178 ? 4.634 -12.496 -9.064 1.00 95.81 178 VAL A CA 1
ATOM 1327 C C . VAL A 1 178 ? 6.001 -12.005 -8.583 1.00 95.81 178 VAL A C 1
ATOM 1329 O O . VAL A 1 178 ? 6.964 -12.769 -8.550 1.00 95.81 178 VAL A O 1
ATOM 1332 N N . ARG A 1 179 ? 6.099 -10.738 -8.157 1.00 94.44 179 ARG A N 1
ATOM 1333 C CA . ARG A 1 179 ? 7.231 -10.178 -7.398 1.00 94.44 179 ARG A CA 1
ATOM 1334 C C . ARG A 1 179 ? 6.686 -9.228 -6.324 1.00 94.44 179 ARG A C 1
ATOM 1336 O O . ARG A 1 179 ? 6.053 -8.239 -6.695 1.00 94.44 179 ARG A O 1
ATOM 1343 N N . PRO A 1 180 ? 6.893 -9.500 -5.019 1.00 93.31 180 PRO A N 1
ATOM 1344 C CA . PRO A 1 180 ? 6.466 -8.593 -3.953 1.00 93.31 180 PRO A CA 1
ATOM 1345 C C . PRO A 1 180 ? 7.307 -7.310 -3.949 1.00 93.31 180 PRO A C 1
ATOM 1347 O O . PRO A 1 180 ? 8.319 -7.236 -4.642 1.00 93.31 180 PRO A O 1
ATOM 1350 N N . ALA A 1 181 ? 6.914 -6.333 -3.123 1.00 90.94 181 ALA A N 1
ATOM 1351 C CA . ALA A 1 181 ? 7.625 -5.066 -2.972 1.00 90.94 181 ALA A CA 1
ATOM 1352 C C . ALA A 1 181 ? 9.135 -5.260 -2.753 1.00 90.94 181 ALA A C 1
ATOM 1354 O O . ALA A 1 181 ? 9.582 -5.794 -1.732 1.00 90.94 181 ALA A O 1
ATOM 1355 N N . GLU A 1 182 ? 9.921 -4.782 -3.710 1.00 86.69 182 GLU A N 1
ATOM 1356 C CA . GLU A 1 182 ? 11.374 -4.890 -3.718 1.00 86.69 182 GLU A CA 1
ATOM 1357 C C . GLU A 1 182 ? 12.024 -3.650 -4.330 1.00 86.69 182 GLU A C 1
ATOM 1359 O O . GLU A 1 182 ? 11.400 -2.911 -5.089 1.00 86.69 182 GLU A O 1
ATOM 1364 N N . ALA A 1 183 ? 13.304 -3.430 -4.018 1.00 85.56 183 ALA A N 1
ATOM 1365 C CA . ALA A 1 183 ? 14.049 -2.298 -4.553 1.00 85.56 183 ALA A CA 1
ATOM 1366 C C . ALA A 1 183 ? 14.089 -2.348 -6.088 1.00 85.56 183 ALA A C 1
ATOM 1368 O O . ALA A 1 183 ? 14.589 -3.310 -6.674 1.00 85.56 183 ALA A O 1
ATOM 1369 N N . ALA A 1 184 ? 13.604 -1.280 -6.717 1.00 83.75 184 ALA A N 1
ATOM 1370 C CA . ALA A 1 184 ? 13.502 -1.164 -8.163 1.00 83.75 184 ALA A CA 1
ATOM 1371 C C . ALA A 1 184 ? 14.424 -0.039 -8.646 1.00 83.75 184 ALA A C 1
ATOM 1373 O O . ALA A 1 184 ? 14.043 1.133 -8.617 1.00 83.75 184 ALA A O 1
ATOM 1374 N N . PRO A 1 185 ? 15.667 -0.354 -9.040 1.00 80.19 185 PRO A N 1
ATOM 1375 C CA . PRO A 1 185 ? 16.606 0.662 -9.488 1.00 80.19 185 PRO A CA 1
ATOM 1376 C C . PRO A 1 185 ? 16.128 1.320 -10.786 1.00 80.19 185 PRO A C 1
ATOM 1378 O O . PRO A 1 185 ? 15.566 0.669 -11.674 1.00 80.19 185 PRO A O 1
ATOM 1381 N N . ALA A 1 186 ? 16.402 2.619 -10.918 1.00 74.19 186 ALA A N 1
ATOM 1382 C CA . ALA A 1 186 ? 16.134 3.348 -12.150 1.00 74.19 186 ALA A CA 1
ATOM 1383 C C . ALA A 1 186 ? 16.868 2.697 -13.341 1.00 74.19 186 ALA A C 1
ATOM 1385 O O . ALA A 1 186 ? 17.949 2.122 -13.157 1.00 74.19 186 ALA A O 1
ATOM 1386 N N . PRO A 1 187 ? 16.311 2.779 -14.563 1.00 69.44 187 PRO A N 1
ATOM 1387 C CA . PRO A 1 187 ? 17.028 2.345 -15.752 1.00 69.44 187 PRO A CA 1
ATOM 1388 C C . PRO A 1 187 ? 18.383 3.061 -15.837 1.00 69.44 187 PRO A C 1
ATOM 1390 O O . PRO A 1 187 ? 18.449 4.262 -15.555 1.00 69.44 187 PRO A O 1
ATOM 1393 N N . PRO A 1 188 ? 19.464 2.369 -16.235 1.00 65.88 188 PRO A N 1
ATOM 1394 C CA . PRO A 1 188 ? 20.742 3.029 -16.453 1.00 65.88 188 PRO A CA 1
ATOM 1395 C C . PRO A 1 188 ? 20.580 4.134 -17.505 1.00 65.88 188 PRO A C 1
ATOM 1397 O O . PRO A 1 188 ? 20.077 3.890 -18.603 1.00 65.88 188 PRO A O 1
ATOM 1400 N N . GLN A 1 189 ? 20.990 5.356 -17.160 1.00 63.38 189 GLN A N 1
ATOM 1401 C CA . GLN A 1 189 ? 20.979 6.476 -18.099 1.00 63.38 189 GLN A CA 1
ATOM 1402 C C . GLN A 1 189 ? 22.059 6.272 -19.172 1.00 63.38 189 GLN A C 1
ATOM 1404 O O . GLN A 1 189 ? 23.164 5.826 -18.834 1.00 63.38 189 GLN A O 1
ATOM 1409 N N . PRO A 1 190 ? 21.788 6.636 -20.442 1.00 60.97 190 PRO A N 1
ATOM 1410 C CA . PRO A 1 190 ? 22.827 6.725 -21.461 1.00 60.97 190 PRO A CA 1
ATOM 1411 C C . PRO A 1 190 ? 23.971 7.611 -20.958 1.00 60.97 190 PRO A C 1
ATOM 1413 O O . PRO A 1 190 ? 23.707 8.640 -20.337 1.00 60.97 190 PRO A O 1
ATOM 1416 N N . GLU A 1 191 ? 25.227 7.266 -21.254 1.00 58.38 191 GLU A N 1
ATOM 1417 C CA . GLU A 1 191 ? 26.403 8.039 -20.805 1.00 58.38 191 GLU A CA 1
ATOM 1418 C C . GLU A 1 191 ? 26.299 9.535 -21.156 1.00 58.38 191 GLU A C 1
ATOM 1420 O O . GLU A 1 191 ? 26.754 10.394 -20.411 1.00 58.38 191 GLU A O 1
ATOM 1425 N N . THR A 1 192 ? 25.611 9.863 -22.250 1.00 52.94 192 THR A N 1
ATOM 1426 C CA . THR A 1 192 ? 25.349 11.234 -22.713 1.00 52.94 192 THR A CA 1
ATOM 1427 C C . THR A 1 192 ? 24.398 12.051 -21.831 1.00 52.94 192 THR A C 1
ATOM 1429 O O . THR A 1 192 ? 24.308 13.261 -22.011 1.00 52.94 192 THR A O 1
ATOM 1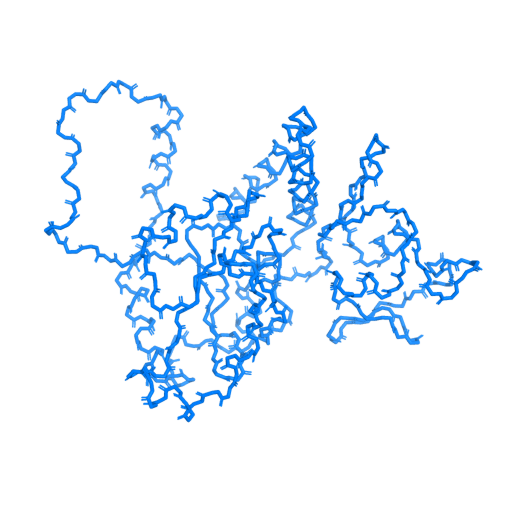432 N N . GLN A 1 193 ? 23.646 11.409 -20.934 1.00 51.84 193 GLN A N 1
ATOM 1433 C CA . GLN A 1 193 ? 22.698 12.039 -20.003 1.00 51.84 193 GLN A CA 1
ATOM 1434 C C . GLN A 1 193 ? 23.118 11.886 -18.539 1.00 51.84 193 GLN A C 1
ATOM 1436 O O . GLN A 1 193 ? 22.472 12.459 -17.663 1.00 51.84 193 GLN A O 1
ATOM 1441 N N . GLN A 1 194 ? 24.205 11.156 -18.269 1.00 52.28 194 GLN A N 1
ATOM 1442 C CA . GLN A 1 194 ? 24.801 11.132 -16.942 1.00 52.28 194 GLN A CA 1
ATOM 1443 C C . GLN A 1 194 ? 25.300 12.538 -16.626 1.00 52.28 194 GLN A C 1
ATOM 1445 O O . GLN A 1 194 ? 26.126 13.100 -17.351 1.00 52.28 194 GLN A O 1
ATOM 1450 N N . ALA A 1 195 ? 24.776 13.125 -15.549 1.00 49.53 195 ALA A N 1
ATOM 1451 C CA . ALA A 1 195 ? 25.300 14.387 -15.062 1.00 49.53 195 ALA A CA 1
ATOM 1452 C C . ALA A 1 195 ? 26.806 14.202 -14.805 1.00 49.53 195 ALA A C 1
ATOM 1454 O O . ALA A 1 195 ? 27.177 13.253 -14.104 1.00 49.53 195 ALA A O 1
ATOM 1455 N N . PRO A 1 196 ? 27.684 15.054 -15.369 1.00 49.41 196 PRO A N 1
ATOM 1456 C CA . PRO A 1 196 ? 29.092 14.995 -15.023 1.00 49.41 196 PRO A CA 1
ATOM 1457 C C . PRO A 1 196 ? 29.209 15.120 -13.498 1.00 49.41 196 PRO A C 1
ATOM 1459 O O . PRO A 1 196 ? 28.439 15.883 -12.899 1.00 49.41 196 PRO A O 1
ATOM 1462 N N . PRO A 1 197 ? 30.132 14.380 -12.852 1.00 54.34 197 PRO A N 1
ATOM 1463 C CA . PRO A 1 197 ? 30.375 14.565 -11.429 1.00 54.34 197 PRO A CA 1
ATOM 1464 C C . PRO A 1 197 ? 30.597 16.061 -11.189 1.00 54.34 197 PRO A C 1
ATOM 1466 O O . PRO A 1 197 ? 31.254 16.697 -12.022 1.00 54.34 197 PRO A O 1
ATOM 1469 N N . PRO A 1 198 ? 30.010 16.643 -10.127 1.00 48.03 198 PRO A N 1
ATOM 1470 C CA . PRO A 1 198 ? 30.034 18.083 -9.922 1.00 48.03 198 PRO A CA 1
ATOM 1471 C C . PRO A 1 198 ? 31.476 18.585 -10.024 1.00 48.03 198 PRO A C 1
ATOM 1473 O O . PRO A 1 198 ? 32.332 18.247 -9.209 1.00 48.03 198 PRO A O 1
ATOM 1476 N N . ALA A 1 199 ? 31.753 19.334 -11.090 1.00 45.88 199 ALA A N 1
ATOM 1477 C CA . ALA A 1 199 ? 33.074 19.860 -11.375 1.00 45.88 199 ALA A CA 1
ATOM 1478 C C . ALA A 1 199 ? 33.235 21.168 -10.599 1.00 45.88 199 ALA A C 1
ATOM 1480 O O . ALA A 1 199 ? 32.791 22.228 -11.037 1.00 45.88 199 ALA A O 1
ATOM 1481 N N . GLY A 1 200 ? 33.831 21.071 -9.415 1.00 50.59 200 GLY A N 1
ATOM 1482 C CA . GLY A 1 200 ? 34.168 22.209 -8.570 1.00 50.59 200 GLY A CA 1
ATOM 1483 C C . GLY A 1 200 ? 34.466 21.772 -7.142 1.00 50.59 200 GLY A C 1
ATOM 1484 O O . GLY A 1 200 ? 34.001 20.719 -6.706 1.00 50.59 200 GLY A O 1
ATOM 1485 N N . ASP A 1 201 ? 35.224 22.593 -6.417 1.00 52.84 201 ASP A N 1
ATOM 1486 C CA . ASP A 1 201 ? 35.378 22.468 -4.968 1.00 52.84 201 ASP A CA 1
ATOM 1487 C C . ASP A 1 201 ? 34.000 22.682 -4.325 1.00 52.84 201 ASP A C 1
ATOM 1489 O O . ASP A 1 201 ? 33.577 23.810 -4.059 1.00 52.84 201 ASP A O 1
ATOM 1493 N N . ALA A 1 202 ? 33.249 21.592 -4.153 1.00 54.69 202 ALA A N 1
ATOM 1494 C CA . ALA A 1 202 ? 31.982 21.623 -3.447 1.00 54.69 202 ALA A CA 1
ATOM 1495 C C . ALA A 1 202 ? 32.250 22.146 -2.025 1.00 54.69 202 ALA A C 1
ATOM 1497 O O . ALA A 1 202 ? 33.190 21.668 -1.378 1.00 54.69 202 ALA A O 1
ATOM 1498 N N . PRO A 1 203 ? 31.466 23.117 -1.515 1.00 59.78 203 PRO A N 1
ATOM 1499 C CA . PRO A 1 203 ? 31.566 23.495 -0.111 1.00 59.78 203 PRO A CA 1
ATOM 1500 C C . PRO A 1 203 ? 31.446 22.224 0.728 1.00 59.78 203 PRO A C 1
ATOM 1502 O O . PRO A 1 203 ? 30.626 21.365 0.398 1.00 59.78 203 PRO A O 1
ATOM 1505 N N . ALA A 1 204 ? 32.297 22.088 1.753 1.00 61.81 204 ALA A N 1
ATOM 1506 C CA . ALA A 1 204 ? 32.379 20.885 2.575 1.00 61.81 204 ALA A CA 1
ATOM 1507 C C . ALA A 1 204 ? 30.965 20.414 2.937 1.00 61.81 204 ALA A C 1
ATOM 1509 O O . ALA A 1 204 ? 30.237 21.095 3.666 1.00 61.81 204 ALA A O 1
ATOM 1510 N N . MET A 1 205 ? 30.561 19.292 2.339 1.00 61.56 205 MET A N 1
ATOM 1511 C CA . MET A 1 205 ? 29.232 18.736 2.541 1.00 61.56 205 MET A CA 1
ATOM 1512 C C . MET A 1 205 ? 29.082 18.451 4.038 1.00 61.56 205 MET A C 1
ATOM 1514 O O . MET A 1 205 ? 30.018 17.908 4.632 1.00 61.56 205 MET A O 1
ATOM 1518 N N . PRO A 1 206 ? 27.953 18.817 4.672 1.00 78.06 206 PRO A N 1
ATOM 1519 C CA . PRO A 1 206 ? 27.733 18.513 6.080 1.00 78.06 206 PRO A CA 1
ATOM 1520 C C . PRO A 1 206 ? 27.993 17.026 6.351 1.00 78.06 206 PRO A C 1
ATOM 1522 O O . PRO A 1 206 ? 27.550 16.188 5.567 1.00 78.06 206 PRO A O 1
ATOM 1525 N N . GLU A 1 207 ? 28.681 16.692 7.448 1.00 70.81 207 GLU A N 1
ATOM 1526 C CA . GLU A 1 207 ? 29.148 15.320 7.741 1.00 70.81 207 GLU A CA 1
ATOM 1527 C C . GLU A 1 207 ? 28.034 14.270 7.618 1.00 70.81 207 GLU A C 1
ATOM 1529 O O . GLU A 1 207 ? 28.220 13.232 6.989 1.00 70.81 207 GLU A O 1
ATOM 1534 N N . ARG A 1 208 ? 26.823 14.601 8.084 1.00 65.94 208 ARG A N 1
ATOM 1535 C CA . ARG A 1 208 ? 25.627 13.752 7.958 1.00 65.94 208 ARG A CA 1
ATOM 1536 C C . ARG A 1 208 ? 25.298 13.366 6.510 1.00 65.94 208 ARG A C 1
ATOM 1538 O O . ARG A 1 208 ? 24.796 12.276 6.256 1.00 65.94 208 ARG A O 1
ATOM 1545 N N . PHE A 1 209 ? 25.531 14.264 5.557 1.00 60.22 209 PHE A N 1
ATOM 1546 C CA . PHE A 1 209 ? 25.268 14.018 4.140 1.00 60.22 209 PHE A CA 1
ATOM 1547 C C . PHE A 1 209 ? 26.347 13.118 3.523 1.00 60.22 209 PHE A C 1
ATOM 1549 O O . PHE A 1 209 ? 26.037 12.285 2.678 1.00 60.22 209 PHE A O 1
ATOM 1556 N N . VAL A 1 210 ? 27.599 13.245 3.978 1.00 65.12 210 VAL A N 1
ATOM 1557 C CA . VAL A 1 210 ? 28.712 12.368 3.580 1.00 65.12 210 VAL A CA 1
ATOM 1558 C C . VAL A 1 210 ? 28.489 10.946 4.093 1.00 65.12 210 VAL A C 1
ATOM 1560 O O . VAL A 1 210 ? 28.640 9.997 3.328 1.00 65.12 210 VAL A O 1
ATOM 1563 N N . GLU A 1 211 ? 28.061 10.793 5.347 1.00 65.81 211 GLU A N 1
ATOM 1564 C CA . GLU A 1 211 ? 27.685 9.494 5.920 1.00 65.81 211 GLU A CA 1
ATOM 1565 C C . GLU A 1 211 ? 26.507 8.863 5.167 1.00 65.81 211 GLU A C 1
ATOM 1567 O O . GLU A 1 211 ? 26.589 7.708 4.755 1.00 65.81 211 GLU A O 1
ATOM 1572 N N . MET A 1 212 ? 25.446 9.634 4.901 1.00 53.84 212 MET A N 1
ATOM 1573 C CA . MET A 1 212 ? 24.280 9.164 4.143 1.00 53.84 212 MET A CA 1
ATOM 1574 C C . MET A 1 212 ? 24.654 8.703 2.726 1.00 53.84 212 MET A C 1
ATOM 1576 O O . MET A 1 212 ? 24.208 7.647 2.284 1.00 53.84 212 MET A O 1
ATOM 1580 N N . MET A 1 213 ? 25.505 9.459 2.023 1.00 56.84 213 MET A N 1
ATOM 1581 C CA . MET A 1 213 ? 26.023 9.071 0.705 1.00 56.84 213 MET A CA 1
ATOM 1582 C C . MET A 1 213 ? 26.923 7.830 0.794 1.00 56.84 213 MET A C 1
ATOM 1584 O O . MET A 1 213 ? 26.848 6.956 -0.067 1.00 56.84 213 MET A O 1
ATOM 1588 N N . GLY A 1 214 ? 27.741 7.721 1.843 1.00 60.12 214 GLY A N 1
ATOM 1589 C CA . GLY A 1 214 ? 28.581 6.553 2.107 1.00 60.12 214 GLY A CA 1
ATOM 1590 C C . GLY A 1 214 ? 27.775 5.272 2.330 1.00 60.12 214 GLY A C 1
ATOM 1591 O O . GLY A 1 214 ? 28.163 4.220 1.825 1.00 60.12 214 GLY A O 1
ATOM 1592 N N . GLU A 1 215 ? 26.637 5.353 3.022 1.00 53.59 215 GLU A N 1
ATOM 1593 C CA . GLU A 1 215 ? 25.701 4.230 3.163 1.00 53.59 215 GLU A CA 1
ATOM 1594 C C . GLU A 1 215 ? 24.947 3.938 1.856 1.00 53.59 215 GLU A C 1
ATOM 1596 O O . GLU A 1 215 ? 24.833 2.778 1.462 1.00 53.59 215 GLU A O 1
ATOM 1601 N N . ALA A 1 216 ? 24.508 4.966 1.122 1.00 49.00 216 ALA A N 1
ATOM 1602 C CA . ALA A 1 216 ? 23.813 4.800 -0.158 1.00 49.00 216 ALA A CA 1
ATOM 1603 C C . ALA A 1 216 ? 24.679 4.099 -1.224 1.00 49.00 216 ALA A C 1
ATOM 1605 O O . ALA A 1 216 ? 24.182 3.259 -1.970 1.00 49.00 216 ALA A O 1
ATOM 1606 N N . VAL A 1 217 ? 25.988 4.376 -1.264 1.00 53.38 217 VAL A N 1
ATOM 1607 C CA . VAL A 1 217 ? 26.940 3.734 -2.196 1.00 53.38 217 VAL A CA 1
ATOM 1608 C C . VAL A 1 217 ? 27.141 2.240 -1.899 1.00 53.38 217 VAL A C 1
ATOM 1610 O O . VAL A 1 217 ? 27.504 1.474 -2.793 1.00 53.38 217 VAL A O 1
ATOM 1613 N N . LYS A 1 218 ? 26.877 1.782 -0.668 1.00 48.44 218 LYS A N 1
ATOM 1614 C CA . LYS A 1 218 ? 26.946 0.353 -0.312 1.00 48.44 218 LYS A CA 1
ATOM 1615 C C . LYS A 1 218 ? 25.757 -0.448 -0.845 1.00 48.44 218 LYS A C 1
ATOM 1617 O O . LYS A 1 218 ? 25.833 -1.679 -0.878 1.00 48.44 218 LYS A O 1
ATOM 1622 N N . ILE A 1 219 ? 24.684 0.216 -1.281 1.00 51.81 219 ILE A N 1
ATOM 1623 C CA . ILE A 1 219 ? 23.520 -0.423 -1.896 1.00 51.81 219 ILE A CA 1
ATOM 1624 C C . ILE A 1 219 ? 23.928 -0.916 -3.289 1.00 51.81 219 ILE A C 1
ATOM 1626 O O . ILE A 1 219 ? 23.846 -0.209 -4.289 1.00 51.81 219 ILE A O 1
ATOM 1630 N N . LYS A 1 220 ? 24.398 -2.164 -3.360 1.00 50.78 220 LYS A N 1
ATOM 1631 C CA . LYS A 1 220 ? 24.668 -2.851 -4.625 1.00 50.78 220 LYS A CA 1
ATOM 1632 C C . LYS A 1 220 ? 23.343 -3.241 -5.280 1.00 50.78 220 LYS A C 1
ATOM 1634 O O . LYS A 1 220 ? 22.863 -4.352 -5.082 1.00 50.78 220 LYS A O 1
ATOM 1639 N N . SER A 1 221 ? 22.746 -2.339 -6.052 1.00 60.09 221 SER A N 1
ATOM 1640 C CA . SER A 1 221 ? 21.645 -2.688 -6.951 1.00 60.09 221 SER A CA 1
ATOM 1641 C C . SER A 1 221 ? 22.193 -3.008 -8.340 1.00 60.09 221 SER A C 1
ATOM 1643 O O . SER A 1 221 ? 22.795 -2.143 -8.977 1.00 60.09 221 SER A O 1
ATOM 1645 N N . ASP A 1 222 ? 21.966 -4.223 -8.835 1.00 75.62 222 ASP A N 1
ATOM 1646 C CA . ASP A 1 222 ? 22.229 -4.551 -10.236 1.00 75.62 222 ASP A CA 1
ATOM 1647 C C . ASP A 1 222 ? 21.032 -4.113 -11.088 1.00 75.62 222 ASP A C 1
ATOM 1649 O O . ASP A 1 222 ? 20.085 -4.867 -11.329 1.00 75.62 222 ASP A O 1
ATOM 1653 N N . ALA A 1 223 ? 21.053 -2.843 -11.499 1.00 77.25 223 ALA A N 1
ATOM 1654 C CA . ALA A 1 223 ? 20.003 -2.276 -12.332 1.00 77.25 223 ALA A CA 1
ATOM 1655 C C . ALA A 1 223 ? 19.865 -3.032 -13.657 1.00 77.25 223 ALA A C 1
ATOM 1657 O O . ALA A 1 223 ? 18.755 -3.306 -14.108 1.00 77.25 223 ALA A O 1
ATOM 1658 N N . GLN A 1 224 ? 20.979 -3.431 -14.267 1.00 81.06 224 GLN A N 1
ATOM 1659 C CA . GLN A 1 224 ? 20.943 -4.129 -15.543 1.00 81.06 224 GLN A CA 1
ATOM 1660 C C . GLN A 1 224 ? 20.248 -5.489 -15.414 1.00 81.06 224 GLN A C 1
ATOM 1662 O O . GLN A 1 224 ? 19.386 -5.801 -16.237 1.00 81.06 224 GLN A O 1
ATOM 1667 N N . ALA A 1 225 ? 20.561 -6.262 -14.371 1.00 83.88 225 ALA A N 1
ATOM 1668 C CA . ALA A 1 225 ? 19.907 -7.540 -14.110 1.00 83.88 225 ALA A CA 1
ATOM 1669 C C . ALA A 1 225 ? 18.415 -7.380 -13.786 1.00 83.88 225 ALA A C 1
ATOM 1671 O O . ALA A 1 225 ? 17.605 -8.135 -14.322 1.00 83.88 225 ALA A O 1
ATOM 1672 N N . TYR A 1 226 ? 18.035 -6.385 -12.975 1.00 85.19 226 TYR A N 1
ATOM 1673 C CA . TYR A 1 226 ? 16.625 -6.109 -12.671 1.00 85.19 226 TYR A CA 1
ATOM 1674 C C . TYR A 1 226 ? 15.827 -5.797 -13.945 1.00 85.19 226 TYR A C 1
ATOM 1676 O O . TYR A 1 226 ? 14.793 -6.408 -14.210 1.00 85.19 226 TYR A O 1
ATOM 1684 N N . HIS A 1 227 ? 16.338 -4.890 -14.783 1.00 85.62 227 HIS A N 1
ATOM 1685 C CA . HIS A 1 227 ? 15.680 -4.504 -16.035 1.00 85.62 227 HIS A CA 1
ATOM 1686 C C . HIS A 1 227 ? 15.691 -5.629 -17.082 1.00 85.62 227 HIS A C 1
ATOM 1688 O O . HIS A 1 227 ? 14.809 -5.674 -17.936 1.00 85.62 227 HIS A O 1
ATOM 1694 N N . ALA A 1 228 ? 16.666 -6.542 -17.050 1.00 87.00 228 ALA A N 1
ATOM 1695 C CA . ALA A 1 228 ? 16.647 -7.747 -17.880 1.00 87.00 228 ALA A CA 1
ATOM 1696 C C . ALA A 1 228 ? 15.560 -8.733 -17.421 1.00 87.00 228 ALA A C 1
ATOM 1698 O O . ALA A 1 228 ? 14.812 -9.232 -18.255 1.00 87.00 228 ALA A O 1
ATOM 1699 N N . ALA A 1 229 ? 15.431 -8.952 -16.110 1.00 89.44 229 ALA A N 1
ATOM 1700 C CA . ALA A 1 229 ? 14.385 -9.792 -15.536 1.00 89.44 229 ALA A CA 1
ATOM 1701 C C . ALA A 1 229 ? 12.979 -9.244 -15.823 1.00 89.44 229 ALA A C 1
ATOM 1703 O O . ALA A 1 229 ? 12.086 -10.005 -16.178 1.00 89.44 229 ALA A O 1
ATOM 1704 N N . LEU A 1 230 ? 12.798 -7.921 -15.725 1.00 88.69 230 LEU A N 1
ATOM 1705 C CA . LEU A 1 230 ? 11.530 -7.267 -16.047 1.00 88.69 230 LEU A CA 1
ATOM 1706 C C . LEU A 1 230 ? 11.143 -7.494 -17.514 1.00 88.69 230 LEU A C 1
ATOM 1708 O O . LEU A 1 230 ? 10.006 -7.854 -17.794 1.00 88.69 230 LEU A O 1
ATOM 1712 N N . ARG A 1 231 ? 12.086 -7.321 -18.450 1.00 88.19 231 ARG A N 1
ATOM 1713 C CA . ARG A 1 231 ? 11.831 -7.565 -19.881 1.00 88.19 231 ARG A CA 1
ATOM 1714 C C . ARG A 1 231 ? 11.505 -9.029 -20.172 1.00 88.19 231 ARG A C 1
ATOM 1716 O O . ARG A 1 231 ? 10.580 -9.284 -20.930 1.00 88.19 231 ARG A O 1
ATOM 1723 N N . ASP A 1 232 ? 12.227 -9.962 -19.552 1.00 90.00 232 ASP A N 1
ATOM 1724 C CA . ASP A 1 232 ? 11.950 -11.398 -19.670 1.00 90.00 232 ASP A CA 1
ATOM 1725 C C . ASP A 1 232 ? 10.530 -11.731 -19.196 1.00 90.00 232 ASP A C 1
ATOM 1727 O O . ASP A 1 232 ? 9.809 -12.446 -19.887 1.00 90.00 232 ASP A O 1
ATOM 1731 N N . TRP A 1 233 ? 10.093 -11.152 -18.074 1.00 90.94 233 TRP A N 1
ATOM 1732 C CA . TRP A 1 233 ? 8.729 -11.329 -17.582 1.00 90.94 233 TRP A CA 1
ATOM 1733 C C . TRP A 1 233 ? 7.671 -10.702 -18.491 1.00 90.94 233 TRP A C 1
ATOM 1735 O O . TRP A 1 233 ? 6.663 -11.342 -18.768 1.00 90.94 233 TRP A O 1
ATOM 1745 N N . VAL A 1 234 ? 7.906 -9.499 -19.019 1.00 87.88 234 VAL A N 1
ATOM 1746 C CA . VAL A 1 234 ? 6.989 -8.866 -19.984 1.00 87.88 234 VAL A CA 1
ATOM 1747 C C . VAL A 1 234 ? 6.820 -9.712 -21.252 1.00 87.88 234 VAL A C 1
ATOM 1749 O O . VAL A 1 234 ? 5.730 -9.754 -21.817 1.00 87.88 234 VAL A O 1
ATOM 1752 N N . GLU A 1 235 ? 7.874 -10.400 -21.695 1.00 86.50 235 GLU A N 1
ATOM 1753 C CA . GLU A 1 235 ? 7.840 -11.256 -22.885 1.00 86.50 235 GLU A CA 1
ATOM 1754 C C . GLU A 1 235 ? 7.188 -12.625 -22.626 1.00 86.50 235 GLU A C 1
ATOM 1756 O O . GLU A 1 235 ? 6.420 -13.106 -23.460 1.00 86.50 235 GLU A O 1
ATOM 1761 N N . HIS A 1 236 ? 7.464 -13.249 -21.478 1.00 87.62 236 HIS A N 1
ATOM 1762 C CA . HIS A 1 236 ? 7.085 -14.645 -21.212 1.00 87.62 236 HIS A CA 1
ATOM 1763 C C . HIS A 1 236 ? 5.926 -14.809 -20.215 1.00 87.62 236 HIS A C 1
ATOM 1765 O O . HIS A 1 236 ? 5.404 -15.914 -20.056 1.00 87.62 236 HIS A O 1
ATOM 1771 N N . GLY A 1 237 ? 5.509 -13.742 -19.531 1.00 88.06 237 GLY A N 1
ATOM 1772 C CA . GLY A 1 237 ? 4.461 -13.775 -18.512 1.00 88.06 237 GLY A CA 1
ATOM 1773 C C . GLY A 1 237 ? 4.755 -14.807 -17.419 1.00 88.06 237 GLY A C 1
ATOM 1774 O O . GLY A 1 237 ? 5.849 -14.841 -16.857 1.00 88.06 237 GLY A O 1
ATOM 1775 N N . ALA A 1 238 ? 3.785 -15.680 -17.136 1.00 87.94 238 ALA A N 1
ATOM 1776 C CA . ALA A 1 238 ? 3.902 -16.727 -16.117 1.00 87.94 238 ALA A CA 1
ATOM 1777 C C . ALA A 1 238 ? 5.010 -17.768 -16.393 1.00 87.94 238 ALA A C 1
ATOM 1779 O O . ALA A 1 238 ? 5.484 -18.404 -15.457 1.00 87.94 238 ALA A O 1
ATOM 1780 N N . GLU A 1 239 ? 5.458 -17.921 -17.646 1.00 89.75 239 GLU A N 1
ATOM 1781 C CA . GLU A 1 239 ? 6.553 -18.838 -18.010 1.00 89.75 239 GLU A CA 1
ATOM 1782 C C . GLU A 1 239 ? 7.943 -18.236 -17.744 1.00 89.75 239 GLU A C 1
ATOM 1784 O O . GLU A 1 239 ? 8.967 -18.910 -17.886 1.00 89.75 239 GLU A O 1
ATOM 1789 N N . SER A 1 240 ? 8.011 -16.957 -17.361 1.00 92.69 240 SER A N 1
ATOM 1790 C CA . SER A 1 240 ? 9.271 -16.323 -16.995 1.00 92.69 240 SER A CA 1
ATOM 1791 C C . SER A 1 240 ? 9.872 -16.980 -15.762 1.00 92.69 240 SER A C 1
ATOM 1793 O O . SER A 1 240 ? 9.252 -17.074 -14.705 1.00 92.69 240 SER A O 1
ATOM 1795 N N . ARG A 1 241 ? 11.163 -17.309 -15.842 1.00 94.25 241 ARG A N 1
ATOM 1796 C CA . ARG A 1 241 ? 11.949 -17.805 -14.699 1.00 94.25 241 ARG A CA 1
ATOM 1797 C C . ARG A 1 241 ? 12.075 -16.806 -13.540 1.00 94.25 241 ARG A C 1
ATOM 1799 O O . ARG A 1 241 ? 12.652 -17.150 -12.509 1.00 94.25 241 ARG A O 1
ATOM 1806 N N . PHE A 1 242 ? 11.651 -15.559 -13.743 1.00 92.38 242 PHE A N 1
ATOM 1807 C CA . PHE A 1 242 ? 11.655 -14.510 -12.729 1.00 92.38 242 PHE A CA 1
ATOM 1808 C C . PHE A 1 242 ? 10.282 -14.312 -12.077 1.00 92.38 242 PHE A C 1
ATOM 1810 O O . PHE A 1 242 ? 10.225 -13.653 -11.041 1.00 92.38 242 PHE A O 1
ATOM 1817 N N . ALA A 1 243 ? 9.209 -14.890 -12.627 1.00 94.00 243 ALA A N 1
ATOM 1818 C CA . ALA A 1 243 ? 7.911 -14.936 -11.966 1.00 94.00 243 ALA A CA 1
ATOM 1819 C C . ALA A 1 243 ? 7.964 -15.945 -10.809 1.00 94.00 243 ALA A C 1
ATOM 1821 O O . ALA A 1 243 ? 8.364 -17.096 -10.987 1.00 94.00 243 ALA A O 1
ATOM 1822 N N . LEU A 1 244 ? 7.613 -15.500 -9.605 1.00 94.94 244 LEU A N 1
ATOM 1823 C CA . LEU A 1 244 ? 7.605 -16.352 -8.420 1.00 94.94 244 LEU A CA 1
ATOM 1824 C C . LEU A 1 244 ? 6.272 -17.082 -8.282 1.00 94.94 244 LEU A C 1
ATOM 1826 O O . LEU A 1 244 ? 5.222 -16.560 -8.657 1.00 94.94 244 LEU A O 1
ATOM 1830 N N . SER A 1 245 ? 6.314 -18.262 -7.667 1.00 95.00 245 SER A N 1
ATOM 1831 C CA . SER A 1 245 ? 5.093 -18.936 -7.223 1.00 95.00 245 SER A CA 1
ATOM 1832 C C . SER A 1 245 ? 4.400 -18.161 -6.086 1.00 95.00 245 SER A C 1
ATOM 1834 O O . SER A 1 245 ? 5.064 -17.407 -5.363 1.00 95.00 245 SER A O 1
ATOM 1836 N N . PRO A 1 246 ? 3.087 -18.365 -5.861 1.00 93.12 246 PRO A N 1
ATOM 1837 C CA . PRO A 1 246 ? 2.367 -17.696 -4.777 1.00 93.12 246 PRO A CA 1
ATOM 1838 C C . PRO A 1 246 ? 3.012 -17.859 -3.391 1.00 93.12 246 PRO A C 1
ATOM 1840 O O . PRO A 1 246 ? 3.168 -16.883 -2.653 1.00 93.12 246 PRO A O 1
ATOM 1843 N N . ASP A 1 247 ? 3.472 -19.069 -3.068 1.00 91.19 247 ASP A N 1
ATOM 1844 C CA . ASP A 1 247 ? 4.139 -19.366 -1.795 1.00 91.19 247 ASP A CA 1
ATOM 1845 C C . ASP A 1 247 ? 5.475 -18.622 -1.659 1.00 91.19 247 ASP A C 1
ATOM 1847 O O . ASP A 1 247 ? 5.813 -18.111 -0.588 1.00 91.19 247 ASP A O 1
ATOM 1851 N N . GLU A 1 248 ? 6.240 -18.508 -2.749 1.00 92.81 248 GLU A N 1
ATOM 1852 C CA . GLU A 1 248 ? 7.479 -17.731 -2.765 1.00 92.81 248 GLU A CA 1
ATOM 1853 C C . GLU A 1 248 ? 7.219 -16.234 -2.603 1.00 92.81 248 GLU A C 1
ATOM 1855 O O . GLU A 1 248 ? 7.994 -15.563 -1.922 1.00 92.81 248 GLU A O 1
ATOM 1860 N N . VAL A 1 249 ? 6.142 -15.699 -3.184 1.00 92.81 249 VAL A N 1
ATOM 1861 C CA . VAL A 1 249 ? 5.755 -14.294 -2.999 1.00 92.81 249 VAL A CA 1
ATOM 1862 C C . VAL A 1 249 ? 5.438 -14.007 -1.543 1.00 92.81 249 VAL A C 1
ATOM 1864 O O . VAL A 1 249 ? 6.013 -13.074 -0.975 1.00 92.81 249 VAL A O 1
ATOM 1867 N N . VAL A 1 250 ? 4.606 -14.835 -0.908 1.00 88.06 250 VAL A N 1
ATOM 1868 C CA . VAL A 1 250 ? 4.315 -14.706 0.524 1.00 88.06 250 VAL A CA 1
ATOM 1869 C C . VAL A 1 250 ? 5.613 -14.823 1.318 1.00 88.06 250 VAL A C 1
ATOM 1871 O O . VAL A 1 250 ? 5.946 -13.912 2.074 1.00 88.06 250 VAL A O 1
ATOM 1874 N N . SER A 1 251 ? 6.418 -15.861 1.076 1.00 86.75 251 SER A N 1
ATOM 1875 C CA . SER A 1 251 ? 7.683 -16.092 1.783 1.00 86.75 251 SER A CA 1
ATOM 1876 C C . SER A 1 251 ? 8.741 -15.004 1.566 1.00 86.75 251 SER A C 1
ATOM 1878 O O . SER A 1 251 ? 9.623 -14.861 2.417 1.00 86.75 251 SER A O 1
ATOM 1880 N N . ARG A 1 252 ? 8.714 -14.258 0.456 1.00 87.56 252 ARG A N 1
ATOM 1881 C CA . ARG A 1 252 ? 9.647 -13.149 0.184 1.00 87.56 252 ARG A CA 1
ATOM 1882 C C . ARG A 1 252 ? 9.094 -11.784 0.583 1.00 87.56 252 ARG A C 1
ATOM 1884 O O . ARG A 1 252 ? 9.889 -10.876 0.813 1.00 87.56 252 ARG A O 1
ATOM 1891 N N . SER A 1 253 ? 7.777 -11.633 0.731 1.00 85.31 253 SER A N 1
ATOM 1892 C CA . SER A 1 253 ? 7.161 -10.410 1.266 1.00 85.31 253 SER A CA 1
ATOM 1893 C C . SER A 1 253 ? 7.711 -10.111 2.659 1.00 85.31 253 SER A C 1
ATOM 1895 O O . SER A 1 253 ? 7.990 -11.040 3.401 1.00 85.31 253 SER A O 1
ATOM 1897 N N . ARG A 1 254 ? 7.951 -8.860 3.049 1.00 75.06 254 ARG A N 1
ATOM 1898 C CA . ARG A 1 254 ? 8.676 -8.592 4.308 1.00 75.06 254 ARG A CA 1
ATOM 1899 C C . ARG A 1 254 ? 7.908 -9.079 5.549 1.00 75.06 254 ARG A C 1
ATOM 1901 O O . ARG A 1 254 ? 6.680 -9.044 5.537 1.00 75.06 254 ARG A O 1
ATOM 1908 N N . PRO A 1 255 ? 8.586 -9.500 6.634 1.00 74.88 255 PRO A N 1
ATOM 1909 C CA . PRO A 1 255 ? 7.923 -9.716 7.917 1.00 74.88 255 PRO A CA 1
ATOM 1910 C C . PRO A 1 255 ? 7.250 -8.425 8.391 1.00 74.88 255 PRO A C 1
ATOM 1912 O O . PRO A 1 255 ? 7.846 -7.351 8.293 1.00 74.88 255 PRO A O 1
ATOM 1915 N N . ARG A 1 256 ? 6.035 -8.522 8.932 1.00 74.44 256 ARG A N 1
ATOM 1916 C CA . ARG A 1 256 ? 5.343 -7.395 9.556 1.00 74.44 256 ARG A CA 1
ATOM 1917 C C . ARG A 1 256 ? 5.455 -7.550 11.069 1.00 74.44 256 ARG A C 1
ATOM 1919 O O . ARG A 1 256 ? 4.673 -8.255 11.695 1.00 74.44 256 ARG A O 1
ATOM 1926 N N . SER A 1 257 ? 6.483 -6.933 11.653 1.00 76.62 257 SER A N 1
ATOM 1927 C CA . SER A 1 257 ? 6.662 -6.935 13.107 1.00 76.62 257 SER A CA 1
ATOM 1928 C C . SER A 1 257 ? 5.677 -5.979 13.789 1.00 76.62 257 SER A C 1
ATOM 1930 O O . SER A 1 257 ? 5.109 -5.079 13.159 1.00 76.62 257 SER A O 1
ATOM 1932 N N . ALA A 1 258 ? 5.498 -6.150 15.101 1.00 75.31 258 ALA A N 1
ATOM 1933 C CA . ALA A 1 258 ? 4.733 -5.212 15.922 1.00 75.31 258 ALA A CA 1
ATOM 1934 C C . ALA A 1 258 ? 5.314 -3.791 15.856 1.00 75.31 258 ALA A C 1
ATOM 1936 O O . ALA A 1 258 ? 4.566 -2.822 15.787 1.00 75.31 258 ALA A O 1
ATOM 1937 N N . GLU A 1 259 ? 6.643 -3.671 15.797 1.00 77.62 259 GLU A N 1
ATOM 1938 C CA . GLU A 1 259 ? 7.332 -2.386 15.663 1.00 77.62 259 GLU A CA 1
ATOM 1939 C C . GLU A 1 259 ? 7.008 -1.710 14.329 1.00 77.62 259 GLU A C 1
ATOM 1941 O O . GLU A 1 259 ? 6.567 -0.567 14.330 1.00 77.62 259 GLU A O 1
ATOM 1946 N N . VAL A 1 260 ? 7.138 -2.423 13.201 1.00 76.25 260 VAL A N 1
ATOM 1947 C CA . VAL A 1 260 ? 6.789 -1.886 11.871 1.00 76.25 260 VAL A CA 1
ATOM 1948 C C . VAL A 1 260 ? 5.334 -1.428 11.846 1.00 76.25 260 VAL A C 1
ATOM 1950 O O . VAL A 1 260 ? 5.031 -0.328 11.393 1.00 76.25 260 VAL A O 1
ATOM 1953 N N . SER A 1 261 ? 4.437 -2.242 12.398 1.00 81.25 261 SER A N 1
ATOM 1954 C CA . SER A 1 261 ? 3.009 -1.930 12.465 1.00 81.25 261 SER A CA 1
ATOM 1955 C C . SER A 1 261 ? 2.726 -0.677 13.299 1.00 81.25 261 SER A C 1
ATOM 1957 O O . SER A 1 261 ? 1.920 0.164 12.906 1.00 81.25 261 SER A O 1
ATOM 1959 N N . LEU A 1 262 ? 3.432 -0.500 14.417 1.00 84.31 262 LEU A N 1
ATOM 1960 C CA . LEU A 1 262 ? 3.356 0.712 15.230 1.00 84.31 262 LEU A CA 1
ATOM 1961 C C . LEU A 1 262 ? 3.930 1.936 14.494 1.00 84.31 262 LEU A C 1
ATOM 1963 O O . LEU A 1 262 ? 3.379 3.030 14.615 1.00 84.31 262 LEU A O 1
ATOM 1967 N N . GLY A 1 263 ? 4.987 1.757 13.695 1.00 82.69 263 GLY A N 1
ATOM 1968 C CA . GLY A 1 263 ? 5.530 2.789 12.804 1.00 82.69 263 GLY A CA 1
ATOM 1969 C C . GLY A 1 263 ? 4.472 3.341 11.845 1.00 82.69 263 GLY A C 1
ATOM 1970 O O . GLY A 1 263 ? 4.253 4.550 11.801 1.00 82.69 263 GLY A O 1
ATOM 1971 N N . HIS A 1 264 ? 3.697 2.461 11.197 1.00 82.19 264 HIS A N 1
ATOM 1972 C CA . HIS A 1 264 ? 2.561 2.872 10.358 1.00 82.19 264 HIS A CA 1
ATOM 1973 C C . HIS A 1 264 ? 1.530 3.718 11.129 1.00 82.19 264 HIS A C 1
ATOM 1975 O O . HIS A 1 264 ? 1.065 4.732 10.612 1.00 82.19 264 HIS A O 1
ATOM 1981 N N . ALA A 1 265 ? 1.200 3.364 12.377 1.00 86.50 265 ALA A N 1
ATOM 1982 C CA . ALA A 1 265 ? 0.298 4.175 13.202 1.00 86.50 265 ALA A CA 1
ATOM 1983 C C . ALA A 1 265 ? 0.889 5.565 13.511 1.00 86.50 265 ALA A C 1
ATOM 1985 O O . ALA A 1 265 ? 0.184 6.575 13.451 1.00 86.50 265 ALA A O 1
ATOM 1986 N N . HIS A 1 266 ? 2.191 5.640 13.816 1.00 86.38 266 HIS A N 1
ATOM 1987 C CA . HIS A 1 266 ? 2.884 6.912 14.033 1.00 86.38 266 HIS A CA 1
ATOM 1988 C C . HIS A 1 266 ? 2.874 7.787 12.780 1.00 86.38 266 HIS A C 1
ATOM 1990 O O . HIS A 1 266 ? 2.626 8.990 12.891 1.00 86.38 266 HIS A O 1
ATOM 1996 N N . PHE A 1 267 ? 3.131 7.195 11.615 1.00 83.56 267 PHE A N 1
ATOM 1997 C CA . PHE A 1 267 ? 3.114 7.894 10.338 1.00 83.56 267 PHE A CA 1
ATOM 1998 C C . PHE A 1 267 ? 1.734 8.487 10.037 1.00 83.56 267 PHE A C 1
ATOM 2000 O O . PHE A 1 267 ? 1.620 9.675 9.735 1.00 83.56 267 PHE A O 1
ATOM 2007 N N . GLU A 1 268 ? 0.680 7.687 10.182 1.00 86.38 268 GLU A N 1
ATOM 2008 C CA . GLU A 1 268 ? -0.697 8.117 9.927 1.00 86.38 268 GLU A CA 1
ATOM 2009 C C . GLU A 1 268 ? -1.104 9.286 10.828 1.00 86.38 268 GLU A C 1
ATOM 2011 O O . GLU A 1 268 ? -1.644 10.293 10.359 1.00 86.38 268 GLU A O 1
ATOM 2016 N N . LEU A 1 269 ? -0.773 9.206 12.119 1.00 86.62 269 LEU A N 1
ATOM 2017 C CA . LEU A 1 269 ? -1.038 10.292 13.058 1.00 86.62 269 LEU A CA 1
ATOM 2018 C C . LEU A 1 269 ? -0.221 11.548 12.727 1.00 86.62 269 LEU A C 1
ATOM 2020 O O . LEU A 1 269 ? -0.750 12.659 12.748 1.00 86.62 269 LEU A O 1
ATOM 2024 N N . ALA A 1 270 ? 1.061 11.391 12.390 1.00 83.38 270 ALA A N 1
ATOM 2025 C CA . ALA A 1 270 ? 1.919 12.508 12.006 1.00 83.38 270 ALA A CA 1
ATOM 2026 C C . ALA A 1 270 ? 1.397 13.231 10.756 1.00 83.38 270 ALA A C 1
ATOM 2028 O O . ALA A 1 270 ? 1.401 14.464 10.722 1.00 83.38 270 ALA A O 1
ATOM 2029 N N . SER A 1 271 ? 0.927 12.473 9.766 1.00 81.44 271 SER A N 1
ATOM 2030 C CA . SER A 1 271 ? 0.361 12.987 8.517 1.00 81.44 271 SER A CA 1
ATOM 2031 C C . SER A 1 271 ? -0.935 13.753 8.767 1.00 81.44 271 SER A C 1
ATOM 2033 O O . SER A 1 271 ? -1.104 14.868 8.274 1.00 81.44 271 SER A O 1
ATOM 2035 N N . ALA A 1 272 ? -1.818 13.221 9.616 1.00 84.88 272 ALA A N 1
ATOM 2036 C CA . ALA A 1 272 ? -3.043 13.908 10.019 1.00 84.88 272 ALA A CA 1
ATOM 2037 C C . ALA A 1 272 ? -2.756 15.257 10.700 1.00 84.88 272 ALA A C 1
ATOM 2039 O O . ALA A 1 272 ? -3.388 16.270 10.394 1.00 84.88 272 ALA A O 1
ATOM 2040 N N . LEU A 1 273 ? -1.767 15.284 11.597 1.00 84.75 273 LEU A N 1
ATOM 2041 C CA . LEU A 1 273 ? -1.346 16.502 12.288 1.00 84.75 273 LEU A CA 1
ATOM 2042 C C . LEU A 1 273 ? -0.691 17.511 11.337 1.00 84.75 273 LEU A C 1
ATOM 2044 O O . LEU A 1 273 ? -0.906 18.712 11.485 1.00 84.75 273 LEU A O 1
ATOM 2048 N N . GLU A 1 274 ? 0.080 17.050 10.349 1.00 81.81 274 GLU A N 1
ATOM 2049 C CA . GLU A 1 274 ? 0.651 17.906 9.305 1.00 81.81 274 GLU A CA 1
ATOM 2050 C C . GLU A 1 274 ? -0.433 18.589 8.472 1.00 81.81 274 GLU A C 1
ATOM 2052 O O . GLU A 1 274 ? -0.407 19.812 8.329 1.00 81.81 274 GLU A O 1
ATOM 2057 N N . LEU A 1 275 ? -1.420 17.827 8.000 1.00 79.31 275 LEU A N 1
ATOM 2058 C CA . LEU A 1 275 ? -2.541 18.354 7.222 1.00 79.31 275 LEU A CA 1
ATOM 2059 C C . LEU A 1 275 ? -3.399 19.343 8.025 1.00 79.31 275 LEU A C 1
ATOM 2061 O O . LEU A 1 275 ? -3.962 20.278 7.460 1.00 79.31 275 LEU A O 1
ATOM 2065 N N . ALA A 1 276 ? -3.456 19.186 9.349 1.00 82.06 276 ALA A N 1
ATOM 2066 C CA . ALA A 1 276 ? -4.109 20.127 10.257 1.00 82.06 276 ALA A CA 1
ATOM 2067 C C . ALA A 1 276 ? -3.241 21.354 10.627 1.00 82.06 276 ALA A C 1
ATOM 2069 O O . ALA A 1 276 ? -3.695 22.225 11.369 1.00 82.06 276 ALA A O 1
ATOM 2070 N N . GLY A 1 277 ? -1.991 21.440 10.152 1.00 80.25 277 GLY A N 1
ATOM 2071 C CA . GLY A 1 277 ? -1.055 22.524 10.478 1.00 80.25 277 GLY A CA 1
ATOM 2072 C C . GLY A 1 277 ? -0.430 22.438 11.882 1.00 80.25 277 GLY A C 1
ATOM 2073 O O . GLY A 1 277 ? 0.165 23.404 12.365 1.00 80.25 277 GLY A O 1
ATOM 2074 N N . LEU A 1 278 ? -0.528 21.289 12.556 1.00 78.06 278 LEU A N 1
ATOM 2075 C CA . LEU A 1 278 ? -0.108 21.065 13.945 1.00 78.06 278 LEU A CA 1
ATOM 2076 C C . LEU A 1 278 ? 1.344 20.553 14.032 1.00 78.06 278 LEU A C 1
ATOM 2078 O O . LEU A 1 278 ? 1.639 19.414 14.400 1.00 78.06 278 LEU A O 1
ATOM 2082 N N . VAL A 1 279 ? 2.290 21.445 13.722 1.00 67.06 279 VAL A N 1
ATOM 2083 C CA . VAL A 1 279 ? 3.724 21.136 13.524 1.00 67.06 279 VAL A CA 1
ATOM 2084 C C . VAL A 1 279 ? 4.423 20.526 14.753 1.00 67.06 279 VAL A C 1
ATOM 2086 O O . VAL A 1 279 ? 5.373 19.752 14.606 1.00 67.06 279 VAL A O 1
ATOM 2089 N N . ALA A 1 280 ? 3.994 20.866 15.973 1.00 63.03 280 ALA A N 1
ATOM 2090 C CA . ALA A 1 280 ? 4.628 20.376 17.201 1.00 63.03 280 ALA A CA 1
ATOM 2091 C C . ALA A 1 280 ? 4.365 18.879 17.446 1.00 63.03 280 ALA A C 1
ATOM 2093 O O . ALA A 1 280 ? 5.304 18.145 17.758 1.00 63.03 280 ALA A O 1
ATOM 2094 N N . GLY A 1 281 ? 3.123 18.423 17.242 1.00 61.25 281 GLY A N 1
ATOM 2095 C CA . GLY A 1 281 ? 2.751 17.012 17.376 1.00 61.25 281 GLY A CA 1
ATOM 2096 C C . GLY A 1 281 ? 3.435 16.141 16.319 1.00 61.25 281 GLY A C 1
ATOM 2097 O O . GLY A 1 281 ? 4.041 15.124 16.660 1.00 61.25 281 GLY A O 1
ATOM 2098 N N . LYS A 1 282 ? 3.491 16.612 15.061 1.00 63.94 282 LYS A N 1
ATOM 2099 C CA . LYS A 1 282 ? 4.196 15.944 13.950 1.00 63.94 282 LYS A CA 1
ATOM 2100 C C . LYS A 1 282 ? 5.626 15.528 14.318 1.00 63.94 282 LYS A C 1
ATOM 2102 O O . LYS A 1 282 ? 5.988 14.367 14.159 1.00 63.94 282 LYS A O 1
ATOM 2107 N N . LYS A 1 283 ? 6.447 16.464 14.820 1.00 61.19 283 LYS A N 1
ATOM 2108 C CA . LYS A 1 283 ? 7.880 16.220 15.102 1.00 61.19 283 LYS A CA 1
ATOM 2109 C C . LYS A 1 283 ? 8.120 15.085 16.100 1.00 61.19 283 LYS A C 1
ATOM 2111 O O . LYS A 1 283 ? 9.168 14.446 16.047 1.00 61.19 283 LYS A O 1
ATOM 2116 N N . SER A 1 284 ? 7.183 14.867 17.022 1.00 64.50 284 SER A N 1
ATOM 2117 C CA . SER A 1 284 ? 7.269 13.778 17.993 1.00 64.50 284 SER A CA 1
ATOM 2118 C C . SER A 1 284 ? 7.064 12.425 17.310 1.00 64.50 284 SER A C 1
ATOM 2120 O O . SER A 1 284 ? 7.905 11.537 17.441 1.00 64.50 284 SER A O 1
ATOM 2122 N N . HIS A 1 285 ? 6.000 12.294 16.512 1.00 68.56 285 HIS A N 1
ATOM 2123 C CA . HIS A 1 285 ? 5.643 11.030 15.867 1.00 68.56 285 HIS A CA 1
ATOM 2124 C C . HIS A 1 285 ? 6.587 10.658 14.715 1.00 68.56 285 HIS A C 1
ATOM 2126 O O . HIS A 1 285 ? 6.982 9.498 14.633 1.00 68.56 285 HIS A O 1
ATOM 2132 N N . THR A 1 286 ? 7.049 11.618 13.903 1.00 60.12 286 THR A N 1
ATOM 2133 C CA . THR A 1 286 ? 8.003 11.332 12.811 1.00 60.12 286 THR A CA 1
ATOM 2134 C C . THR A 1 286 ? 9.366 10.866 13.316 1.00 60.12 286 THR A C 1
ATOM 2136 O O . THR A 1 286 ? 10.021 10.048 12.676 1.00 60.12 286 THR A O 1
ATOM 2139 N N . ARG A 1 287 ? 9.811 11.356 14.481 1.00 59.38 287 ARG A N 1
ATOM 2140 C CA . ARG A 1 287 ? 11.068 10.909 15.096 1.00 59.38 287 ARG A CA 1
ATOM 2141 C C . ARG A 1 287 ? 10.968 9.473 15.612 1.00 59.38 287 ARG A C 1
ATOM 2143 O O . ARG A 1 287 ? 11.947 8.739 15.518 1.00 59.38 287 ARG A O 1
ATOM 2150 N N . THR A 1 288 ? 9.814 9.091 16.152 1.00 62.38 288 THR A N 1
ATOM 2151 C CA . THR A 1 288 ? 9.566 7.725 16.630 1.00 62.38 288 THR A CA 1
ATOM 2152 C C . THR A 1 288 ? 9.451 6.742 15.467 1.00 62.38 288 THR A C 1
ATOM 2154 O O . THR A 1 288 ? 10.103 5.704 15.506 1.00 62.38 288 THR A O 1
ATOM 2157 N N . ASP A 1 289 ? 8.728 7.102 14.403 1.00 60.00 289 ASP A N 1
ATOM 2158 C CA . ASP A 1 289 ? 8.632 6.299 13.175 1.00 60.00 289 ASP A CA 1
ATOM 2159 C C . ASP A 1 289 ? 10.012 6.075 12.526 1.00 60.00 289 ASP A C 1
ATOM 2161 O O . ASP A 1 289 ? 10.440 4.942 12.309 1.00 60.00 289 ASP A O 1
ATOM 2165 N N . ALA A 1 290 ? 10.800 7.142 12.349 1.00 57.53 290 ALA A N 1
ATOM 2166 C CA . ALA A 1 290 ? 12.154 7.032 11.803 1.00 57.53 290 ALA A CA 1
ATOM 2167 C C . ALA A 1 290 ? 13.089 6.158 12.665 1.00 57.53 290 ALA A C 1
ATOM 2169 O O . ALA A 1 290 ? 13.947 5.460 12.124 1.00 57.53 290 ALA A O 1
ATOM 2170 N N . ALA A 1 291 ? 12.941 6.183 13.995 1.00 56.34 291 ALA A N 1
ATOM 2171 C CA . ALA A 1 291 ? 13.727 5.345 14.900 1.00 56.34 291 ALA A CA 1
ATOM 2172 C C . ALA A 1 291 ? 13.335 3.861 14.808 1.00 56.34 291 ALA A C 1
ATOM 2174 O O . ALA A 1 291 ? 14.215 3.000 14.803 1.00 56.34 291 ALA A O 1
ATOM 2175 N N . ILE A 1 292 ? 12.035 3.574 14.688 1.00 60.97 292 ILE A N 1
ATOM 2176 C CA . ILE A 1 292 ? 11.505 2.226 14.456 1.00 60.97 292 ILE A CA 1
ATOM 2177 C C . ILE A 1 292 ? 12.038 1.677 13.130 1.00 60.97 292 ILE A C 1
ATOM 2179 O O . ILE A 1 292 ? 12.640 0.605 13.105 1.00 60.97 292 ILE A O 1
ATOM 2183 N N . LEU A 1 293 ? 11.906 2.440 12.039 1.00 56.56 293 LEU A N 1
ATOM 2184 C CA . LEU A 1 293 ? 12.406 2.028 10.729 1.00 56.56 293 LEU A CA 1
ATOM 2185 C C . LEU A 1 293 ? 13.922 1.800 10.760 1.00 56.56 293 LEU A C 1
ATOM 2187 O O . LEU A 1 293 ? 14.378 0.752 10.310 1.00 56.56 293 LEU A O 1
ATOM 2191 N N . ALA A 1 294 ? 14.705 2.700 11.364 1.00 54.41 294 ALA A N 1
ATOM 2192 C CA . ALA A 1 294 ? 16.157 2.540 11.490 1.00 54.41 294 ALA A CA 1
ATOM 2193 C C . ALA A 1 294 ? 16.571 1.281 12.280 1.00 54.41 294 ALA A C 1
ATOM 2195 O O . ALA A 1 294 ? 17.546 0.627 11.911 1.00 54.41 294 ALA A O 1
ATOM 2196 N N . GLY A 1 295 ? 15.825 0.906 13.327 1.00 46.38 295 GLY A N 1
ATOM 2197 C CA . GLY A 1 295 ? 16.062 -0.321 14.096 1.00 46.38 295 GLY A CA 1
ATOM 2198 C C . GLY A 1 295 ? 15.838 -1.604 13.288 1.00 46.38 295 GLY A C 1
ATOM 2199 O O . GLY A 1 295 ? 16.550 -2.587 13.478 1.00 46.38 295 GLY A O 1
ATOM 2200 N N . THR A 1 296 ? 14.921 -1.587 12.317 1.00 48.53 296 THR A N 1
ATOM 2201 C CA . THR A 1 296 ? 14.692 -2.747 11.435 1.00 48.53 296 THR A CA 1
ATOM 2202 C C . THR A 1 296 ? 15.816 -2.981 10.418 1.00 48.53 296 THR A C 1
ATOM 2204 O O . THR A 1 296 ? 15.992 -4.108 9.958 1.00 48.53 296 THR A O 1
ATOM 2207 N N . PHE A 1 297 ? 16.624 -1.960 10.098 1.00 39.69 297 PHE A N 1
ATOM 2208 C CA . PHE A 1 297 ? 17.760 -2.087 9.172 1.00 39.69 297 PHE A CA 1
ATOM 2209 C C . PHE A 1 297 ? 18.983 -2.779 9.789 1.00 39.69 297 PHE A C 1
ATOM 2211 O O . PHE A 1 297 ? 19.797 -3.333 9.054 1.00 39.69 297 PHE A O 1
ATOM 2218 N N . THR A 1 298 ? 19.130 -2.776 11.115 1.00 37.19 298 THR A N 1
ATOM 2219 C CA . THR A 1 298 ? 20.297 -3.367 11.797 1.00 37.19 298 THR A CA 1
ATOM 2220 C C . THR A 1 298 ? 20.098 -4.833 12.194 1.00 37.19 298 THR A C 1
ATOM 2222 O O . THR A 1 298 ? 21.069 -5.505 12.530 1.00 37.19 298 THR A O 1
ATOM 2225 N N . GLY A 1 299 ? 18.865 -5.350 12.125 1.00 29.95 299 GLY A N 1
ATOM 2226 C CA . GLY A 1 299 ? 18.506 -6.718 12.528 1.00 29.95 299 GLY A CA 1
ATOM 2227 C C . GLY A 1 299 ? 18.594 -7.788 11.431 1.00 29.95 299 GLY A C 1
ATOM 2228 O O . GLY A 1 299 ? 18.217 -8.930 11.679 1.00 29.95 299 GLY A O 1
ATOM 2229 N N . GLY A 1 300 ? 19.055 -7.437 10.228 1.00 29.86 300 GLY A N 1
ATOM 2230 C CA . GLY A 1 300 ? 19.174 -8.350 9.087 1.00 29.86 300 GLY A CA 1
ATOM 2231 C C . GLY A 1 300 ? 20.582 -8.354 8.501 1.00 29.86 300 GLY A C 1
ATOM 2232 O O . GLY A 1 300 ? 20.790 -7.811 7.418 1.00 29.86 300 GLY A O 1
ATOM 2233 N N . ALA A 1 301 ? 21.532 -8.946 9.222 1.00 27.47 301 ALA A N 1
ATOM 2234 C CA . ALA A 1 301 ? 22.849 -9.331 8.715 1.00 27.47 301 ALA A CA 1
ATOM 2235 C C . ALA A 1 301 ? 23.066 -10.828 8.952 1.00 27.47 301 ALA A C 1
ATOM 2237 O O . ALA A 1 301 ? 22.691 -11.300 10.051 1.00 27.47 301 ALA A O 1
#

Sequence (301 aa):
MLFKSASVSIAEFEEKSGWAFKPEGACKGDVCIPLSADVLAADNAETVELASITEALGLPMLVDENHGLYAVGPESIGARALVTADAPSLVLPDLDGQPFDLASLRGQKALREELHQQNFELVTVGLDTLGEQGCRAYIEAAAPQHPALIDQHHVLAEKFGVINIPSAIWIDEQGVIVRPAEAAPAPPQPETQQAPPPAGDAPAMPERFVEMMGEAVKIKSDAQAYHAALRDWVEHGAESRFALSPDEVVSRSRPRSAEVSLGHAHFELASALELAGLVAGKKSHTRTDAAILAGTFTGGA

Foldseek 3Di:
DKDQAQKAFQVVCCVVQVWHQDPQATDHVPDHQRADPVQQPVPDNGIGRNVRVCVSQQWDWDADPVRSMIFTFHHAPQAFLDPWQFADWDWFAALVGDTDTPLVQAPCQPVCVVPPVFNDADEAEAAALVWNVVCVVVCVVVVDPGHYGYDNLCPVCSNQVADDPPWDWDAANNRGTQAGTDYADDADDDPVPPDDDPPDDDDPDPVVVVVVVVVVVPPPDPNVVNVVQVVQCSVQPPPRPSGHDGVVNRVPGGRRHSLNRVLSSLVNVLSVCVVVVNVVSNVVSVVSSVVSSVVVVVPPD